Protein AF-A0A938MTE0-F1 (afdb_monomer_lite)

pLDDT: mean 79.02, std 24.58, range [22.45, 98.75]

Structure (mmCIF, N/CA/C/O backbone):
data_AF-A0A938MTE0-F1
#
_entry.id   AF-A0A938MTE0-F1
#
loop_
_atom_site.group_PDB
_atom_site.id
_atom_site.type_symbol
_atom_site.label_atom_id
_atom_site.label_alt_id
_atom_site.label_comp_id
_atom_site.label_asym_id
_atom_site.label_entity_id
_atom_site.label_seq_id
_atom_site.pdbx_PDB_ins_code
_atom_site.Cartn_x
_atom_site.Cartn_y
_atom_site.Cartn_z
_atom_site.occupancy
_atom_site.B_iso_or_equiv
_atom_site.auth_seq_id
_atom_site.auth_comp_id
_atom_site.auth_asym_id
_atom_site.auth_atom_id
_atom_site.pdbx_PDB_model_num
ATOM 1 N N . MET A 1 1 ? 10.260 -33.897 -45.454 1.00 34.47 1 MET A N 1
ATOM 2 C CA . MET A 1 1 ? 9.742 -35.273 -45.596 1.00 34.47 1 MET A CA 1
ATOM 3 C C . MET A 1 1 ? 8.744 -35.469 -44.464 1.00 34.47 1 MET A C 1
ATOM 5 O O . MET A 1 1 ? 9.152 -35.506 -43.313 1.00 34.47 1 MET A O 1
ATOM 9 N N . ASN A 1 2 ? 7.451 -35.380 -44.783 1.00 28.20 2 ASN A N 1
ATOM 10 C CA . ASN A 1 2 ? 6.345 -35.399 -43.821 1.00 28.20 2 ASN A CA 1
ATOM 11 C C . ASN A 1 2 ? 6.030 -36.839 -43.405 1.00 28.20 2 ASN A C 1
ATOM 13 O O . ASN A 1 2 ? 5.880 -37.691 -44.277 1.00 28.20 2 ASN A O 1
ATOM 17 N N . ALA A 1 3 ? 5.855 -37.080 -42.106 1.00 27.86 3 ALA A N 1
ATOM 18 C CA . ALA A 1 3 ? 5.195 -38.275 -41.594 1.00 27.86 3 ALA A CA 1
ATOM 19 C C . ALA A 1 3 ? 4.043 -37.837 -40.679 1.00 27.86 3 ALA A C 1
ATOM 21 O O . ALA A 1 3 ? 4.245 -37.365 -39.563 1.00 27.86 3 ALA A O 1
ATOM 22 N N . ASP A 1 4 ? 2.844 -37.938 -41.246 1.00 26.38 4 ASP A N 1
ATOM 23 C CA . ASP A 1 4 ? 1.527 -37.784 -40.633 1.00 26.38 4 ASP A CA 1
ATOM 24 C C . ASP A 1 4 ? 1.207 -39.092 -39.886 1.00 26.38 4 ASP A C 1
ATOM 26 O O . ASP A 1 4 ? 1.237 -40.163 -40.494 1.00 26.38 4 ASP A O 1
ATOM 30 N N . ILE A 1 5 ? 0.921 -39.036 -38.582 1.00 29.39 5 ILE A N 1
ATOM 31 C CA . ILE A 1 5 ? 0.338 -40.168 -37.848 1.00 29.39 5 ILE A CA 1
ATOM 32 C C . ILE A 1 5 ? -0.937 -39.674 -37.174 1.00 29.39 5 ILE A C 1
ATOM 34 O O . ILE A 1 5 ? -0.926 -39.049 -36.114 1.00 29.39 5 ILE A O 1
ATOM 38 N N . ARG A 1 6 ? -2.060 -39.978 -37.825 1.00 28.28 6 ARG A N 1
ATOM 39 C CA . ARG A 1 6 ? -3.410 -39.841 -37.283 1.00 28.28 6 ARG A CA 1
ATOM 40 C C . ARG A 1 6 ? -3.792 -41.129 -36.566 1.00 28.28 6 ARG A C 1
ATOM 42 O O . ARG A 1 6 ? -3.843 -42.178 -37.198 1.00 28.28 6 ARG A O 1
ATOM 49 N N . HIS A 1 7 ? -4.228 -41.022 -35.317 1.00 30.08 7 HIS A N 1
ATOM 50 C CA . HIS A 1 7 ? -5.149 -41.998 -34.738 1.00 30.08 7 HIS A CA 1
ATOM 51 C C . HIS A 1 7 ? -6.364 -41.279 -34.132 1.00 30.08 7 HIS A C 1
ATOM 53 O O . HIS A 1 7 ? -6.245 -40.481 -33.209 1.00 30.08 7 HIS A O 1
ATOM 59 N N . ARG A 1 8 ? -7.545 -41.559 -34.705 1.00 29.06 8 ARG A N 1
ATOM 60 C CA . ARG A 1 8 ? -8.879 -41.336 -34.113 1.00 29.06 8 ARG A CA 1
ATOM 61 C C . ARG A 1 8 ? -9.240 -42.594 -33.309 1.00 29.06 8 ARG A C 1
ATOM 63 O O . ARG A 1 8 ? -8.942 -43.686 -33.781 1.00 29.06 8 ARG A O 1
ATOM 70 N N . PHE A 1 9 ? -9.783 -42.496 -32.093 1.00 30.66 9 PHE A N 1
ATOM 71 C CA . PHE A 1 9 ? -11.213 -42.576 -31.699 1.00 30.66 9 PHE A CA 1
ATOM 72 C C . PHE A 1 9 ? -11.257 -42.895 -30.175 1.00 30.66 9 PHE A C 1
ATOM 74 O O . PHE A 1 9 ? -10.237 -43.353 -29.664 1.00 30.66 9 PHE A O 1
ATOM 81 N N . PRO A 1 10 ? -12.405 -42.876 -29.458 1.00 34.94 10 PRO A N 1
ATOM 82 C CA . PRO A 1 10 ? -13.601 -42.034 -29.527 1.00 34.94 10 PRO A CA 1
ATOM 83 C C . PRO A 1 10 ? -13.878 -41.290 -28.190 1.00 34.94 10 PRO A C 1
ATOM 85 O O . PRO A 1 10 ? -13.305 -41.579 -27.143 1.00 34.94 10 PRO A O 1
ATOM 88 N N . LEU A 1 11 ? -14.826 -40.350 -28.224 1.00 38.03 11 LEU A N 1
ATOM 89 C CA . LEU A 1 11 ? -15.363 -39.622 -27.067 1.00 38.03 11 LEU A CA 1
ATOM 90 C C . LEU A 1 11 ? -16.127 -40.545 -26.093 1.00 38.03 11 LEU A C 1
ATOM 92 O O . LEU A 1 11 ? -17.041 -41.258 -26.508 1.00 38.03 11 LEU A O 1
ATOM 96 N N . ARG A 1 12 ? -15.843 -40.441 -24.787 1.00 30.73 12 ARG A N 1
ATOM 97 C CA . ARG A 1 12 ? -16.788 -40.740 -23.692 1.00 30.73 12 ARG A CA 1
ATOM 98 C C . ARG A 1 12 ? -16.652 -39.684 -22.588 1.00 30.73 12 ARG A C 1
ATOM 100 O O . ARG A 1 12 ? -15.543 -39.297 -22.239 1.00 30.73 12 ARG A O 1
ATOM 107 N N . GLY A 1 13 ? -17.803 -39.205 -22.110 1.00 33.47 13 GLY A N 1
ATOM 108 C CA . GLY A 1 13 ? -17.976 -38.112 -21.146 1.00 33.47 13 GLY A CA 1
ATOM 109 C C . GLY A 1 13 ? -17.565 -38.423 -19.695 1.00 33.47 13 GLY A C 1
ATOM 110 O O . GLY A 1 13 ? -16.934 -39.445 -19.426 1.00 33.47 13 GLY A O 1
ATOM 111 N N . PRO A 1 14 ? -17.895 -37.517 -18.754 1.00 35.62 14 PRO A N 1
ATOM 112 C CA . PRO A 1 14 ? -17.034 -37.181 -17.629 1.00 35.62 14 PRO A CA 1
ATOM 113 C C . PRO A 1 14 ? -17.174 -38.164 -16.468 1.00 35.62 14 PRO A C 1
ATOM 115 O O . PRO A 1 14 ? -18.276 -38.555 -16.084 1.00 35.62 14 PRO A O 1
ATOM 118 N N . ARG A 1 15 ? -16.044 -38.507 -15.849 1.00 29.80 15 ARG A N 1
ATOM 119 C CA . ARG A 1 15 ? -16.009 -39.095 -14.511 1.00 29.80 15 ARG A CA 1
ATOM 120 C C . ARG A 1 15 ? -15.210 -38.176 -13.602 1.00 29.80 15 ARG A C 1
ATOM 122 O O . ARG A 1 15 ? -14.020 -37.967 -13.806 1.00 29.80 15 ARG A O 1
ATOM 129 N N . VAL A 1 16 ? -15.906 -37.631 -12.611 1.00 37.12 16 VAL A N 1
ATOM 130 C CA . VAL A 1 16 ? -15.329 -36.992 -11.429 1.00 37.12 16 VAL A CA 1
ATOM 131 C C . VAL A 1 16 ? -14.461 -38.038 -10.728 1.00 37.12 16 VAL A C 1
ATOM 133 O O . VAL A 1 16 ? -14.974 -39.077 -10.314 1.00 37.12 16 VAL A O 1
ATOM 136 N N . ALA A 1 17 ? -13.157 -37.791 -10.622 1.00 27.80 17 ALA A N 1
ATOM 137 C CA . ALA A 1 17 ? -12.249 -38.627 -9.849 1.00 27.80 17 ALA A CA 1
ATOM 138 C C . ALA A 1 17 ? -11.763 -37.832 -8.635 1.00 27.80 17 ALA A C 1
ATOM 140 O O . ALA A 1 17 ? -10.949 -36.919 -8.746 1.00 27.80 17 ALA A O 1
ATOM 141 N N . ALA A 1 18 ? -12.310 -38.187 -7.474 1.00 27.70 18 ALA A N 1
ATOM 142 C CA . ALA A 1 18 ? -11.764 -37.829 -6.179 1.00 27.70 18 ALA A CA 1
ATOM 143 C C . ALA A 1 18 ? -10.363 -38.443 -6.043 1.00 27.70 18 ALA A C 1
ATOM 145 O O . ALA A 1 18 ? -10.191 -39.652 -6.216 1.00 27.70 18 ALA A O 1
ATOM 146 N N . CYS A 1 19 ? -9.367 -37.618 -5.728 1.00 22.45 19 CYS A N 1
ATOM 147 C CA . CYS A 1 19 ? -8.012 -38.083 -5.471 1.00 22.45 19 CYS A CA 1
ATOM 148 C C . CYS A 1 19 ? -7.969 -38.713 -4.067 1.00 22.45 19 CYS A C 1
ATOM 150 O O . CYS A 1 19 ? -7.998 -38.011 -3.057 1.00 22.45 19 CYS A O 1
ATOM 152 N N . ARG A 1 20 ? -7.969 -40.050 -3.998 1.00 23.03 20 ARG A N 1
ATOM 153 C CA . ARG A 1 20 ? -7.645 -40.814 -2.786 1.00 23.03 20 ARG A CA 1
ATOM 154 C C . ARG A 1 20 ? -6.144 -41.089 -2.788 1.00 23.03 20 ARG A C 1
ATOM 156 O O . ARG A 1 20 ? -5.655 -41.810 -3.651 1.00 23.03 20 ARG A O 1
ATOM 163 N N . VAL A 1 21 ? -5.439 -40.547 -1.801 1.00 24.08 21 VAL A N 1
ATOM 164 C CA . VAL A 1 21 ? -4.063 -40.937 -1.476 1.00 24.08 21 VAL A CA 1
ATOM 165 C C . VAL A 1 21 ? -4.105 -42.361 -0.920 1.00 24.08 21 VAL A C 1
ATOM 167 O O . VAL A 1 21 ? -4.721 -42.602 0.116 1.00 24.08 21 VAL A O 1
ATOM 170 N N . VAL A 1 22 ? -3.495 -43.312 -1.627 1.00 22.95 22 VAL A N 1
ATOM 171 C CA . VAL A 1 22 ? -3.298 -44.685 -1.143 1.00 22.95 22 VAL A CA 1
ATOM 172 C C . VAL A 1 22 ? -1.816 -44.866 -0.844 1.00 22.95 22 VAL A C 1
ATOM 174 O O . VAL A 1 22 ? -0.987 -44.919 -1.749 1.00 22.95 22 VAL A O 1
ATOM 177 N N . THR A 1 23 ? -1.496 -44.951 0.444 1.00 25.59 23 THR A N 1
ATOM 178 C CA . THR A 1 23 ? -0.176 -45.320 0.957 1.00 25.59 23 THR A CA 1
ATOM 179 C C . THR A 1 23 ? -0.006 -46.834 0.827 1.00 25.59 23 THR A C 1
ATOM 181 O O . THR A 1 23 ? -0.811 -47.589 1.368 1.00 25.59 23 THR A O 1
ATOM 184 N N . TRP A 1 24 ? 1.025 -47.292 0.115 1.00 24.17 24 TRP A N 1
ATOM 185 C CA . TRP A 1 24 ? 1.359 -48.716 0.019 1.00 24.17 24 TRP A CA 1
ATOM 186 C C . TRP A 1 24 ? 2.279 -49.147 1.167 1.00 24.17 24 TRP A C 1
ATOM 188 O O . TRP A 1 24 ? 3.303 -48.514 1.418 1.00 24.17 24 TRP A O 1
ATOM 198 N N . LEU A 1 25 ? 1.909 -50.249 1.831 1.00 25.75 25 LEU A N 1
ATOM 199 C CA . LEU A 1 25 ? 2.678 -50.938 2.867 1.00 25.75 25 LEU A CA 1
ATOM 200 C C . LEU A 1 25 ? 3.030 -52.361 2.378 1.00 25.75 25 LEU A C 1
ATOM 202 O O . LEU A 1 25 ? 2.144 -53.132 2.029 1.00 25.75 25 LEU A O 1
ATOM 206 N N . THR A 1 26 ? 4.338 -52.626 2.335 1.00 32.09 26 THR A N 1
ATOM 207 C CA . THR A 1 26 ? 5.131 -53.875 2.445 1.00 32.09 26 THR A CA 1
ATOM 208 C C . THR A 1 26 ? 4.627 -55.235 1.922 1.00 32.09 26 THR A C 1
ATOM 210 O O . THR A 1 26 ? 3.572 -55.722 2.314 1.00 32.09 26 THR A O 1
ATOM 213 N N . LEU A 1 27 ? 5.527 -55.975 1.246 1.00 27.14 27 LEU A N 1
ATOM 214 C CA . LEU A 1 27 ? 5.608 -57.442 1.351 1.00 27.14 27 LEU A CA 1
ATOM 215 C C . LEU A 1 27 ? 7.057 -57.965 1.240 1.00 27.14 27 LEU A C 1
ATOM 217 O O . LEU A 1 27 ? 7.871 -57.450 0.479 1.00 27.14 27 LEU A O 1
ATOM 221 N N . LEU A 1 28 ? 7.333 -58.963 2.084 1.00 32.53 28 LEU A N 1
ATOM 222 C CA . LEU A 1 28 ? 8.598 -59.631 2.408 1.00 32.53 28 LEU A CA 1
ATOM 223 C C . LEU A 1 28 ? 9.222 -60.463 1.273 1.00 32.53 28 LEU A C 1
ATOM 225 O O . LEU A 1 28 ? 8.515 -61.080 0.481 1.00 32.53 28 LEU A O 1
ATOM 229 N N . GLY A 1 29 ? 10.546 -60.637 1.353 1.00 26.70 29 GLY A N 1
ATOM 230 C CA . GLY A 1 29 ? 11.283 -61.752 0.751 1.00 26.70 29 GLY A CA 1
ATOM 231 C C . GLY A 1 29 ? 12.602 -62.016 1.489 1.00 26.70 29 GLY A C 1
ATOM 232 O O . GLY A 1 29 ? 13.528 -61.217 1.396 1.00 26.70 29 GLY A O 1
ATOM 233 N N . LEU A 1 30 ? 12.664 -63.119 2.247 1.00 31.58 30 LEU A N 1
ATOM 234 C CA . LEU A 1 30 ? 13.864 -63.659 2.901 1.00 31.58 30 LEU A CA 1
ATOM 235 C C . LEU A 1 30 ? 14.892 -64.154 1.867 1.00 31.58 30 LEU A C 1
ATOM 237 O O . LEU A 1 30 ? 14.514 -64.886 0.960 1.00 31.58 30 LEU A O 1
ATOM 241 N N . CYS A 1 31 ? 16.183 -63.902 2.113 1.00 27.58 31 CYS A N 1
ATOM 242 C CA . CYS A 1 31 ? 17.271 -64.854 1.857 1.00 27.58 31 CYS A CA 1
ATOM 243 C C . CYS A 1 31 ? 18.475 -64.550 2.769 1.00 27.58 31 CYS A C 1
ATOM 245 O O . CYS A 1 31 ? 18.797 -63.400 3.056 1.00 27.58 31 CYS A O 1
ATOM 247 N N . VAL A 1 32 ? 19.079 -65.625 3.266 1.00 34.50 32 VAL A N 1
ATOM 248 C CA . VAL A 1 32 ? 20.079 -65.728 4.339 1.00 34.50 32 VAL A CA 1
ATOM 249 C C . VAL A 1 32 ? 21.494 -65.424 3.826 1.00 34.50 32 VAL A C 1
ATOM 251 O O . VAL A 1 32 ? 21.847 -65.891 2.747 1.00 34.50 32 VAL A O 1
ATOM 254 N N . GLY A 1 33 ? 22.339 -64.745 4.620 1.00 29.11 33 GLY A N 1
ATOM 255 C CA . GLY A 1 33 ? 23.790 -64.732 4.374 1.00 29.11 33 GLY A CA 1
ATOM 256 C C . GLY A 1 33 ? 24.624 -63.672 5.112 1.00 29.11 33 GLY A C 1
ATOM 257 O O . GLY A 1 33 ? 24.874 -62.610 4.569 1.00 29.11 33 GLY A O 1
ATOM 258 N N . VAL A 1 34 ? 25.092 -64.017 6.318 1.00 33.06 34 VAL A N 1
ATOM 259 C CA . VAL A 1 34 ? 26.393 -63.659 6.941 1.00 33.06 34 VAL A CA 1
ATOM 260 C C . VAL A 1 34 ? 26.848 -62.177 6.972 1.00 33.06 34 VAL A C 1
ATOM 262 O O . VAL A 1 34 ? 27.487 -61.677 6.059 1.00 33.06 34 VAL A O 1
ATOM 265 N N . GLY A 1 35 ? 26.647 -61.549 8.139 1.00 33.09 35 GLY A N 1
ATOM 266 C CA . GLY A 1 35 ? 27.676 -60.834 8.916 1.00 33.09 35 GLY A CA 1
ATOM 267 C C . GLY A 1 35 ? 28.371 -59.590 8.341 1.00 33.09 35 GLY A C 1
ATOM 268 O O . GLY A 1 35 ? 29.421 -59.714 7.728 1.00 33.09 35 GLY A O 1
ATOM 269 N N . LEU A 1 36 ? 27.903 -58.397 8.730 1.00 32.78 36 LEU A N 1
ATOM 270 C CA . LEU A 1 36 ? 28.722 -57.333 9.344 1.00 32.78 36 LEU A CA 1
ATOM 271 C C . LEU A 1 36 ? 27.791 -56.243 9.917 1.00 32.78 36 LEU A C 1
ATOM 273 O O . LEU A 1 36 ? 26.803 -55.864 9.295 1.00 32.78 36 LEU A O 1
ATOM 277 N N . LEU A 1 37 ? 28.094 -55.768 11.126 1.00 37.72 37 LEU A N 1
ATOM 278 C CA . LEU A 1 37 ? 27.335 -54.762 11.875 1.00 37.72 37 LEU A CA 1
ATOM 279 C C . LEU A 1 37 ? 27.282 -53.412 11.138 1.00 37.72 37 LEU A C 1
ATOM 281 O O . LEU A 1 37 ? 28.295 -52.727 11.029 1.00 37.72 37 LEU A O 1
ATOM 285 N N . ALA A 1 38 ? 26.087 -52.987 10.730 1.00 35.00 38 ALA A N 1
ATOM 286 C CA . ALA A 1 38 ? 25.784 -51.595 10.413 1.00 35.00 38 ALA A CA 1
ATOM 287 C C . ALA A 1 38 ? 24.453 -51.228 11.081 1.00 35.00 38 ALA A C 1
ATOM 289 O O . ALA A 1 38 ? 23.434 -51.886 10.870 1.00 35.00 38 ALA A O 1
ATOM 290 N N . ALA A 1 39 ? 24.480 -50.213 11.945 1.00 36.06 39 ALA A N 1
ATOM 291 C CA . ALA A 1 39 ? 23.293 -49.710 12.624 1.00 36.06 39 ALA A CA 1
ATOM 292 C C . ALA A 1 39 ? 22.244 -49.227 11.599 1.00 36.06 39 ALA A C 1
ATOM 294 O O . ALA A 1 39 ? 22.623 -48.630 10.587 1.00 36.06 39 ALA A O 1
ATOM 295 N N . PRO A 1 40 ? 20.938 -49.445 11.837 1.00 32.16 40 PRO A N 1
ATOM 296 C CA . PRO A 1 40 ? 19.906 -48.955 10.936 1.00 32.16 40 PRO A CA 1
ATOM 297 C C . PRO A 1 40 ? 19.882 -47.416 10.932 1.00 32.16 40 PRO A C 1
ATOM 299 O O . PRO A 1 40 ? 20.121 -46.794 11.974 1.00 32.16 40 PRO A O 1
ATOM 302 N N . PRO A 1 41 ? 19.563 -46.775 9.793 1.00 31.92 41 PRO A N 1
ATOM 303 C CA . PRO A 1 41 ? 19.329 -45.342 9.767 1.00 31.92 41 PRO A CA 1
ATOM 304 C C . PRO A 1 41 ? 18.143 -45.019 10.680 1.00 31.92 41 PRO A C 1
ATOM 306 O O . PRO A 1 41 ? 17.052 -45.574 10.535 1.00 31.92 41 PRO A O 1
ATOM 309 N N . ARG A 1 42 ? 18.364 -44.118 11.642 1.00 27.69 42 ARG A N 1
ATOM 310 C CA . ARG A 1 42 ? 17.293 -43.513 12.435 1.00 27.69 42 ARG A CA 1
ATOM 311 C C . ARG A 1 42 ? 16.332 -42.815 11.477 1.00 27.69 42 ARG A C 1
ATOM 313 O O . ARG A 1 42 ? 16.654 -41.766 10.924 1.00 27.69 42 ARG A O 1
ATOM 320 N N . VAL A 1 43 ? 15.155 -43.398 11.292 1.00 28.80 43 VAL A N 1
ATOM 321 C CA . VAL A 1 43 ? 14.015 -42.707 10.698 1.00 28.80 43 VAL A CA 1
ATOM 322 C C . VAL A 1 43 ? 13.603 -41.634 11.701 1.00 28.80 43 VAL A C 1
ATOM 324 O O . VAL A 1 43 ? 13.048 -41.940 12.753 1.00 28.80 43 VAL A O 1
ATOM 327 N N . PHE A 1 44 ? 13.920 -40.375 11.402 1.00 28.16 44 PHE A N 1
ATOM 328 C CA . PHE A 1 44 ? 13.295 -39.239 12.068 1.00 28.16 44 PHE A CA 1
ATOM 329 C C . PHE A 1 44 ? 11.827 -39.200 11.633 1.00 28.16 44 PHE A C 1
ATOM 331 O O . PHE A 1 44 ? 11.469 -38.579 10.635 1.00 28.16 44 PHE A O 1
ATOM 338 N N . ALA A 1 45 ? 10.973 -39.903 12.373 1.00 29.42 45 ALA A N 1
ATOM 339 C CA . ALA A 1 45 ? 9.553 -39.609 12.391 1.00 29.42 45 ALA A CA 1
ATOM 340 C C . ALA A 1 45 ? 9.391 -38.276 13.132 1.00 29.42 45 ALA A C 1
ATOM 342 O O . ALA A 1 45 ? 9.494 -38.214 14.354 1.00 29.42 45 ALA A O 1
ATOM 343 N N . ALA A 1 46 ? 9.218 -37.187 12.384 1.00 33.03 46 ALA A N 1
ATOM 344 C CA . ALA A 1 46 ? 8.771 -35.929 12.958 1.00 33.03 46 ALA A CA 1
ATOM 345 C C . ALA A 1 46 ? 7.289 -36.082 13.321 1.00 33.03 46 ALA A C 1
ATOM 347 O O . ALA A 1 46 ? 6.405 -35.825 12.503 1.00 33.03 46 ALA A O 1
ATOM 348 N N . GLU A 1 47 ? 7.023 -36.539 14.542 1.00 32.81 47 GLU A N 1
ATOM 349 C CA . GLU A 1 47 ? 5.730 -36.353 15.189 1.00 32.81 47 GLU A CA 1
ATOM 350 C C . GLU A 1 47 ? 5.494 -34.844 15.330 1.00 32.81 47 GLU A C 1
ATOM 352 O O . GLU A 1 47 ? 6.085 -34.179 16.180 1.00 32.81 47 GLU A O 1
ATOM 357 N N . ARG A 1 48 ? 4.664 -34.263 14.456 1.00 36.72 48 ARG A N 1
ATOM 358 C CA . ARG A 1 48 ? 4.127 -32.921 14.695 1.00 36.72 48 ARG A CA 1
ATOM 359 C C . ARG A 1 48 ? 2.936 -33.065 15.626 1.00 36.72 48 ARG A C 1
ATOM 361 O O . ARG A 1 48 ? 1.876 -33.535 15.219 1.00 36.72 48 ARG A O 1
ATOM 368 N N . GLY A 1 49 ? 3.151 -32.673 16.877 1.00 30.17 49 GLY A N 1
ATOM 369 C CA . GLY A 1 49 ? 2.085 -32.456 17.839 1.00 30.17 49 GLY A CA 1
ATOM 370 C C . GLY A 1 49 ? 1.069 -31.444 17.311 1.00 30.17 49 GLY A C 1
ATOM 371 O O . GLY A 1 49 ? 1.402 -30.509 16.583 1.00 30.17 49 GLY A O 1
ATOM 372 N N . ALA A 1 50 ? -0.189 -31.653 17.680 1.00 39.06 50 ALA A N 1
ATOM 373 C CA . ALA A 1 50 ? -1.251 -30.681 17.508 1.00 39.06 50 ALA A CA 1
ATOM 374 C C . ALA A 1 50 ? -0.972 -29.471 18.419 1.00 39.06 50 ALA A C 1
ATOM 376 O O . ALA A 1 50 ? -1.288 -29.489 19.604 1.00 39.06 50 ALA A O 1
ATOM 377 N N . GLY A 1 51 ? -0.334 -28.441 17.869 1.00 40.28 51 GLY A N 1
ATOM 378 C CA . GLY A 1 51 ? -0.026 -27.188 18.552 1.00 40.28 51 GLY A CA 1
ATOM 379 C C . GLY A 1 51 ? 0.702 -26.255 17.591 1.00 40.28 51 GLY A C 1
ATOM 380 O O . GLY A 1 51 ? 1.724 -26.641 17.042 1.00 40.28 51 GLY A O 1
ATOM 381 N N . GLU A 1 52 ? 0.135 -25.065 17.380 1.00 40.19 52 GLU A N 1
ATOM 382 C CA . GLU A 1 52 ? 0.576 -23.999 16.462 1.00 40.19 52 GLU A CA 1
ATOM 383 C C . GLU A 1 52 ? 0.430 -24.303 14.960 1.00 40.19 52 GLU A C 1
ATOM 385 O O . GLU A 1 52 ? 1.187 -25.055 14.347 1.00 40.19 52 GLU A O 1
ATOM 390 N N . ARG A 1 53 ? -0.549 -23.638 14.327 1.00 39.34 53 ARG A N 1
ATOM 391 C CA . ARG A 1 53 ? -0.548 -23.446 12.872 1.00 39.34 53 ARG A CA 1
ATOM 392 C C . ARG A 1 53 ? 0.736 -22.699 12.530 1.00 39.34 53 ARG A C 1
ATOM 394 O O . ARG A 1 53 ? 0.858 -21.512 12.815 1.00 39.34 53 ARG A O 1
ATOM 401 N N . SER A 1 54 ? 1.715 -23.418 11.992 1.00 42.81 54 SER A N 1
ATOM 402 C CA . SER A 1 54 ? 2.959 -22.830 11.516 1.00 42.81 54 SER A CA 1
ATOM 403 C C . SER A 1 54 ? 2.627 -21.723 10.514 1.00 42.81 54 SER A C 1
ATOM 405 O O . SER A 1 54 ? 1.735 -21.891 9.684 1.00 42.81 54 SER A O 1
ATOM 407 N N . ALA A 1 55 ? 3.395 -20.633 10.522 1.00 46.47 55 ALA A N 1
ATOM 408 C CA . ALA A 1 55 ? 3.405 -19.627 9.457 1.00 46.47 55 ALA A CA 1
ATOM 409 C C . ALA A 1 55 ? 3.584 -20.236 8.040 1.00 46.47 55 ALA A C 1
ATOM 411 O O . ALA A 1 55 ? 3.424 -19.559 7.037 1.00 46.47 55 ALA A O 1
ATOM 412 N N . LEU A 1 56 ? 3.863 -21.536 7.918 1.00 42.25 56 LEU A N 1
ATOM 413 C CA . LEU A 1 56 ? 3.835 -22.289 6.665 1.00 42.25 56 LEU A CA 1
ATOM 414 C C . LEU A 1 56 ? 2.425 -22.620 6.126 1.00 42.25 56 LEU A C 1
ATOM 416 O O . LEU A 1 56 ? 2.330 -23.069 4.987 1.00 42.25 56 LEU A O 1
ATOM 420 N N . ASP A 1 57 ? 1.342 -22.332 6.859 1.00 51.09 57 ASP A N 1
ATOM 421 C CA . ASP A 1 57 ? -0.034 -22.319 6.322 1.00 51.09 57 ASP A CA 1
ATOM 422 C C . ASP A 1 57 ? -0.346 -21.029 5.525 1.00 51.09 57 ASP A C 1
ATOM 424 O O . ASP A 1 57 ? -1.491 -20.794 5.130 1.00 51.09 57 ASP A O 1
ATOM 428 N N . LEU A 1 58 ? 0.665 -20.187 5.248 1.00 53.56 58 LEU A N 1
ATOM 429 C CA . LEU A 1 58 ? 0.591 -19.015 4.365 1.00 53.56 58 LEU A CA 1
ATOM 430 C C . LEU A 1 58 ? 0.392 -19.424 2.892 1.00 53.56 58 LEU A C 1
ATOM 432 O O . LEU A 1 58 ? 1.193 -19.115 2.010 1.00 53.56 58 LEU A O 1
ATOM 436 N N . PHE A 1 59 ? -0.707 -20.106 2.587 1.00 65.44 59 PHE A N 1
ATOM 437 C CA . PHE A 1 59 ? -1.195 -20.211 1.221 1.00 65.44 59 PHE A CA 1
ATOM 438 C C . PHE A 1 59 ? -1.790 -18.852 0.805 1.00 65.44 59 PHE A C 1
ATOM 440 O O . PHE A 1 59 ? -2.548 -18.268 1.583 1.00 65.44 59 PHE A O 1
ATOM 447 N N . PRO A 1 60 ? -1.494 -18.321 -0.399 1.00 74.25 60 PRO A N 1
ATOM 448 C CA . PRO A 1 60 ? -0.659 -18.880 -1.468 1.00 74.25 60 PRO A CA 1
ATOM 449 C C . PRO A 1 60 ? 0.743 -18.238 -1.599 1.00 74.25 60 PRO A C 1
ATOM 451 O O . PRO A 1 60 ? 1.330 -18.325 -2.674 1.00 74.25 60 PRO A O 1
ATOM 454 N N . ILE A 1 61 ? 1.308 -17.583 -0.576 1.00 81.44 61 ILE A N 1
ATOM 455 C CA . ILE A 1 61 ? 2.522 -16.745 -0.730 1.00 81.44 61 ILE A CA 1
ATOM 456 C C . ILE A 1 61 ? 3.706 -17.482 -1.392 1.00 81.44 61 ILE A C 1
ATOM 458 O O . ILE A 1 61 ? 4.261 -16.934 -2.349 1.00 81.44 61 ILE A O 1
ATOM 462 N N . PRO A 1 62 ? 4.074 -18.723 -1.003 1.00 83.62 62 PRO A N 1
ATOM 463 C CA . PRO A 1 62 ? 5.159 -19.451 -1.662 1.00 83.62 62 PRO A CA 1
ATOM 464 C C . PRO A 1 62 ? 4.954 -19.657 -3.170 1.00 83.62 62 PRO A C 1
ATOM 466 O O . PRO A 1 62 ? 5.929 -19.700 -3.919 1.00 83.62 62 PRO A O 1
ATOM 469 N N . LEU A 1 63 ? 3.703 -19.724 -3.644 1.00 85.12 63 LEU A N 1
ATOM 470 C CA . LEU A 1 63 ? 3.385 -19.850 -5.073 1.00 85.12 63 LEU A CA 1
ATOM 471 C C . LEU A 1 63 ? 3.701 -18.573 -5.867 1.00 85.12 63 LEU A C 1
ATOM 473 O O . LEU A 1 63 ? 3.871 -18.626 -7.083 1.00 85.12 63 LEU A O 1
ATOM 477 N N . PHE A 1 64 ? 3.815 -17.437 -5.180 1.00 88.12 64 PHE A N 1
ATOM 478 C CA . PHE A 1 64 ? 4.176 -16.136 -5.742 1.00 88.12 64 PHE A CA 1
ATOM 479 C C . PHE A 1 64 ? 5.603 -15.712 -5.359 1.00 88.12 64 PHE A C 1
ATOM 481 O O . PHE A 1 64 ? 5.961 -14.541 -5.481 1.00 88.12 64 PHE A O 1
ATOM 488 N N . SER A 1 65 ? 6.450 -16.649 -4.921 1.00 90.69 65 SER A N 1
ATOM 489 C CA . SER A 1 65 ? 7.839 -16.350 -4.572 1.00 90.69 65 SER A CA 1
ATOM 490 C C . SER A 1 65 ? 8.599 -15.733 -5.751 1.00 90.69 65 SER A C 1
ATOM 492 O O . SER A 1 65 ? 8.603 -16.274 -6.858 1.00 90.69 65 SER A O 1
ATOM 494 N N . GLY A 1 66 ? 9.250 -14.592 -5.517 1.00 91.56 66 GLY A N 1
ATOM 495 C CA . GLY A 1 66 ? 9.957 -13.831 -6.551 1.00 91.56 66 GLY A CA 1
ATOM 496 C C . GLY A 1 66 ? 9.029 -13.060 -7.499 1.00 91.56 66 GLY A C 1
ATOM 497 O O . GLY A 1 66 ? 9.473 -12.585 -8.544 1.00 91.56 66 GLY A O 1
ATOM 498 N N . ARG A 1 67 ? 7.735 -12.961 -7.166 1.00 93.75 67 ARG A N 1
ATOM 499 C CA . ARG A 1 67 ? 6.683 -12.316 -7.974 1.00 93.75 67 ARG A CA 1
ATOM 500 C C . ARG A 1 67 ? 5.966 -11.193 -7.227 1.00 93.75 67 ARG A C 1
ATOM 502 O O . ARG A 1 67 ? 5.006 -10.633 -7.743 1.00 93.75 67 ARG A O 1
ATOM 509 N N . ILE A 1 68 ? 6.439 -10.836 -6.040 1.00 96.56 68 ILE A N 1
ATOM 510 C CA . ILE A 1 68 ? 5.960 -9.678 -5.289 1.00 96.56 68 ILE A CA 1
ATOM 511 C C . ILE A 1 68 ? 7.068 -8.628 -5.340 1.00 96.56 68 ILE A C 1
ATOM 513 O O . ILE A 1 68 ? 8.167 -8.878 -4.853 1.00 96.56 68 ILE A O 1
ATOM 517 N N . ALA A 1 69 ? 6.816 -7.482 -5.964 1.00 98.31 69 ALA A N 1
ATOM 518 C CA . ALA A 1 69 ? 7.792 -6.397 -6.023 1.00 98.31 69 ALA A CA 1
ATOM 519 C C . ALA A 1 69 ? 7.746 -5.552 -4.743 1.00 98.31 69 ALA A C 1
ATOM 521 O O . ALA A 1 69 ? 6.667 -5.283 -4.227 1.00 98.31 69 ALA A O 1
ATOM 522 N N . VAL A 1 70 ? 8.892 -5.077 -4.265 1.00 98.19 70 VAL A N 1
ATOM 523 C CA . VAL A 1 70 ? 8.990 -3.981 -3.291 1.00 98.19 70 VAL A CA 1
ATOM 524 C C . VAL A 1 70 ? 9.554 -2.774 -4.026 1.00 98.19 70 VAL A C 1
ATOM 526 O O . VAL A 1 70 ? 10.620 -2.867 -4.640 1.00 98.19 70 VAL A O 1
ATOM 529 N N . LEU A 1 71 ? 8.818 -1.663 -4.002 1.00 98.31 71 LEU A N 1
ATOM 530 C CA . LEU A 1 71 ? 9.220 -0.430 -4.673 1.00 98.31 71 LEU A CA 1
ATOM 531 C C . LEU A 1 71 ? 10.435 0.202 -3.967 1.00 98.31 71 LEU A C 1
ATOM 533 O O . LEU A 1 71 ? 10.521 0.106 -2.741 1.00 98.31 71 LEU A O 1
ATOM 537 N N . PRO A 1 72 ? 11.352 0.857 -4.704 1.00 97.44 72 PRO A N 1
ATOM 538 C CA . PRO A 1 72 ? 12.497 1.540 -4.110 1.00 97.44 72 PRO A CA 1
ATOM 539 C C . PRO A 1 72 ? 12.059 2.755 -3.282 1.00 97.44 72 PRO A C 1
ATOM 541 O O . PRO A 1 72 ? 11.141 3.479 -3.669 1.00 97.44 72 PRO A O 1
ATOM 544 N N . ASP A 1 73 ? 12.776 3.015 -2.189 1.00 96.00 73 ASP A N 1
ATOM 545 C CA . ASP A 1 73 ? 12.540 4.138 -1.279 1.00 96.00 73 ASP A CA 1
ATOM 546 C C . ASP A 1 73 ? 13.706 5.136 -1.364 1.00 96.00 73 ASP A C 1
ATOM 548 O O . ASP A 1 73 ? 14.839 4.771 -1.041 1.00 96.00 73 ASP A O 1
ATOM 552 N N . PRO A 1 74 ? 13.482 6.393 -1.788 1.00 95.56 74 PRO A N 1
ATOM 553 C CA . PRO A 1 74 ? 14.535 7.407 -1.801 1.00 95.56 74 PRO A CA 1
ATOM 554 C C . PRO A 1 74 ? 15.129 7.707 -0.417 1.00 95.56 74 PRO A C 1
ATOM 556 O O . PRO A 1 74 ? 16.277 8.137 -0.332 1.00 95.56 74 PRO A O 1
ATOM 559 N N . ALA A 1 75 ? 14.367 7.498 0.662 1.00 93.00 75 ALA A N 1
ATOM 560 C CA . ALA A 1 75 ? 14.813 7.773 2.026 1.00 93.00 75 ALA A CA 1
ATOM 561 C C . ALA A 1 75 ? 15.671 6.639 2.617 1.00 93.00 75 ALA A C 1
ATOM 563 O O . ALA A 1 75 ? 16.382 6.854 3.599 1.00 93.00 75 ALA A O 1
ATOM 564 N N . HIS A 1 76 ? 15.634 5.442 2.020 1.00 91.19 76 HIS A N 1
ATOM 565 C CA . HIS A 1 76 ? 16.335 4.259 2.513 1.00 91.19 76 HIS A CA 1
ATOM 566 C C . HIS A 1 76 ? 17.055 3.527 1.381 1.00 91.19 76 HIS A C 1
ATOM 568 O O . HIS A 1 76 ? 16.452 2.810 0.586 1.00 91.19 76 HIS A O 1
ATOM 574 N N . THR A 1 77 ? 18.384 3.622 1.368 1.00 85.56 77 THR A N 1
ATOM 575 C CA . THR A 1 77 ? 19.227 2.898 0.402 1.00 85.56 77 THR A CA 1
ATOM 576 C C . THR A 1 77 ? 19.202 1.380 0.599 1.00 85.56 77 THR A C 1
ATOM 578 O O . THR A 1 77 ? 19.403 0.641 -0.361 1.00 85.56 77 THR A O 1
ATOM 581 N N . ASP A 1 78 ? 18.927 0.908 1.821 1.00 90.19 78 ASP A N 1
ATOM 582 C CA . ASP A 1 78 ? 18.753 -0.509 2.149 1.00 90.19 78 ASP A CA 1
ATOM 583 C C . ASP A 1 78 ? 17.399 -0.747 2.836 1.00 90.19 78 ASP A C 1
ATOM 585 O O . ASP A 1 78 ? 17.279 -0.799 4.064 1.00 90.19 78 ASP A O 1
ATOM 589 N N . LEU A 1 79 ? 16.358 -0.909 2.017 1.00 90.19 79 LEU A N 1
ATOM 590 C CA . LEU A 1 79 ? 15.002 -1.214 2.476 1.00 90.19 79 LEU A CA 1
ATOM 591 C C . LEU A 1 79 ? 14.912 -2.506 3.298 1.00 90.19 79 LEU A C 1
ATOM 593 O O . LEU A 1 79 ? 13.993 -2.627 4.106 1.00 90.19 79 LEU A O 1
ATOM 597 N N . LYS A 1 80 ? 15.846 -3.456 3.152 1.00 91.00 80 LYS A N 1
ATOM 598 C CA . LYS A 1 80 ? 15.844 -4.690 3.956 1.00 91.00 80 LYS A CA 1
ATOM 599 C C . LYS A 1 80 ? 16.126 -4.407 5.425 1.00 91.00 80 LYS A C 1
ATOM 601 O O . LYS A 1 80 ? 15.591 -5.082 6.296 1.00 91.00 80 LYS A O 1
ATOM 606 N N . ARG A 1 81 ? 16.940 -3.384 5.698 1.00 89.94 81 ARG A N 1
ATOM 607 C CA . ARG A 1 81 ? 17.262 -2.933 7.059 1.00 89.94 81 ARG A CA 1
ATOM 608 C C . ARG A 1 81 ? 16.225 -1.991 7.648 1.00 89.94 81 ARG A C 1
ATOM 610 O O . ARG A 1 81 ? 16.257 -1.772 8.858 1.00 89.94 81 ARG A O 1
ATOM 617 N N . SER A 1 82 ? 15.325 -1.444 6.828 1.00 89.88 82 SER A N 1
ATOM 618 C CA . SER A 1 82 ? 14.188 -0.672 7.329 1.00 89.88 82 SER A CA 1
ATOM 619 C C . SER A 1 82 ? 13.334 -1.535 8.259 1.00 89.88 82 SER A C 1
ATOM 621 O O . SER A 1 82 ? 13.344 -2.765 8.172 1.00 89.88 82 SER A O 1
ATOM 623 N N . ARG A 1 83 ? 12.535 -0.893 9.112 1.00 87.62 83 ARG A N 1
ATOM 624 C CA . ARG A 1 83 ? 11.583 -1.601 9.967 1.00 87.62 83 ARG A CA 1
ATOM 625 C C . ARG A 1 83 ? 10.698 -2.559 9.166 1.00 87.62 83 ARG A C 1
ATOM 627 O O . ARG A 1 83 ? 10.521 -3.702 9.567 1.00 87.62 83 ARG A O 1
ATOM 634 N N . MET A 1 84 ? 10.189 -2.117 8.016 1.00 89.81 84 MET A N 1
ATOM 635 C CA . MET A 1 84 ? 9.315 -2.956 7.201 1.00 89.81 84 MET A CA 1
ATOM 636 C C . MET A 1 84 ? 10.051 -4.115 6.531 1.00 89.81 84 MET A C 1
ATOM 638 O O . MET A 1 84 ? 9.491 -5.203 6.408 1.00 89.81 84 MET A O 1
ATOM 642 N N . GLY A 1 85 ? 11.322 -3.922 6.170 1.00 91.12 85 GLY A N 1
ATOM 643 C CA . GLY A 1 85 ? 12.199 -5.013 5.749 1.00 91.12 85 GLY A CA 1
ATOM 644 C C . GLY A 1 85 ? 12.396 -6.057 6.850 1.00 91.12 85 GLY A C 1
ATOM 645 O O . GLY A 1 85 ? 12.258 -7.250 6.589 1.00 91.12 85 GLY A O 1
ATOM 646 N N . GLN A 1 86 ? 12.607 -5.618 8.093 1.00 90.69 86 GLN A N 1
ATOM 647 C CA . GLN A 1 86 ? 12.719 -6.508 9.254 1.00 90.69 86 GLN A CA 1
ATOM 648 C C . GLN A 1 86 ? 11.403 -7.242 9.548 1.00 90.69 86 GLN A C 1
ATOM 650 O O . GLN A 1 86 ? 11.431 -8.432 9.846 1.00 90.69 86 GLN A O 1
ATOM 655 N N . THR A 1 87 ? 10.243 -6.591 9.404 1.00 89.94 87 THR A N 1
ATOM 656 C CA . THR A 1 87 ? 8.934 -7.262 9.522 1.00 89.94 87 THR A CA 1
ATOM 657 C C . THR A 1 87 ? 8.755 -8.327 8.439 1.00 89.94 87 THR A C 1
ATOM 659 O O . THR A 1 87 ? 8.339 -9.443 8.743 1.00 89.94 87 THR A O 1
ATOM 662 N N . LEU A 1 88 ? 9.111 -8.030 7.182 1.00 92.19 88 LEU A N 1
ATOM 663 C CA . LEU A 1 88 ? 9.095 -9.027 6.105 1.00 92.19 88 LEU A CA 1
ATOM 664 C C . LEU A 1 88 ? 10.020 -10.208 6.417 1.00 92.19 88 LEU A C 1
ATOM 666 O O . LEU A 1 88 ? 9.658 -11.351 6.150 1.00 92.19 88 LEU A O 1
ATOM 670 N N . GLN A 1 89 ? 11.193 -9.951 6.991 1.00 91.81 89 GLN A N 1
ATOM 671 C CA . GLN A 1 89 ? 12.121 -10.997 7.410 1.00 91.81 89 GLN A CA 1
ATOM 672 C C . GLN A 1 89 ? 11.552 -11.845 8.556 1.00 91.81 89 GLN A C 1
ATOM 674 O O . GLN A 1 89 ? 11.585 -13.071 8.476 1.00 91.81 89 GLN A O 1
ATOM 679 N N . ALA A 1 90 ? 10.987 -11.216 9.589 1.00 88.75 90 ALA A N 1
ATOM 680 C CA . ALA A 1 90 ? 10.399 -11.894 10.746 1.00 88.75 90 ALA A CA 1
ATOM 681 C C . ALA A 1 90 ? 9.209 -12.793 10.371 1.00 88.75 90 ALA A C 1
ATOM 683 O O . ALA A 1 90 ? 8.972 -13.810 11.018 1.00 88.75 90 ALA A O 1
ATOM 684 N N . LEU A 1 91 ? 8.490 -12.441 9.302 1.00 87.25 91 LEU A N 1
ATOM 685 C CA . LEU A 1 91 ? 7.394 -13.233 8.737 1.00 87.25 91 LEU A CA 1
ATOM 686 C C . LEU A 1 91 ? 7.844 -14.226 7.662 1.00 87.25 91 LEU A C 1
ATOM 688 O O . LEU A 1 91 ? 6.998 -14.849 7.023 1.00 87.25 91 LEU A O 1
ATOM 692 N N . ASP A 1 92 ? 9.153 -14.357 7.429 1.00 89.56 92 ASP A N 1
ATOM 693 C CA . ASP A 1 92 ? 9.721 -15.247 6.413 1.00 89.56 92 ASP A CA 1
ATOM 694 C C . ASP A 1 92 ? 9.233 -14.918 4.978 1.00 89.56 92 ASP A C 1
ATOM 696 O O . ASP A 1 92 ? 9.190 -15.762 4.079 1.00 89.56 92 ASP A O 1
ATOM 700 N N . LEU A 1 93 ? 8.860 -13.650 4.757 1.00 90.19 93 LEU A N 1
ATOM 701 C CA . LEU A 1 93 ? 8.376 -13.090 3.492 1.00 90.19 93 LEU A CA 1
ATOM 702 C C . LEU A 1 93 ? 9.496 -12.484 2.644 1.00 90.19 93 LEU A C 1
ATOM 704 O O . LEU A 1 93 ? 9.338 -12.366 1.430 1.00 90.19 93 LEU A O 1
ATOM 708 N N . GLU A 1 94 ? 10.634 -12.126 3.248 1.00 92.00 94 GLU A N 1
ATOM 709 C CA . GLU A 1 94 ? 11.761 -11.484 2.549 1.00 92.00 94 GLU A CA 1
ATOM 710 C C . GLU A 1 94 ? 12.227 -12.300 1.329 1.00 92.00 94 GLU A C 1
ATOM 712 O O . GLU A 1 94 ? 12.462 -11.756 0.252 1.00 92.00 94 GLU A O 1
ATOM 717 N N . ARG A 1 95 ? 12.292 -13.630 1.458 1.00 88.88 95 ARG A N 1
ATOM 718 C CA . ARG A 1 95 ? 12.690 -14.538 0.366 1.00 88.88 95 ARG A CA 1
ATOM 719 C C . ARG A 1 95 ? 11.679 -14.618 -0.785 1.00 88.88 95 ARG A C 1
ATOM 721 O O . ARG A 1 95 ? 11.985 -15.179 -1.836 1.00 88.88 95 ARG A O 1
ATOM 728 N N . HIS A 1 96 ? 10.463 -14.120 -0.572 1.00 91.81 96 HIS A N 1
ATOM 729 C CA . HIS A 1 96 ? 9.368 -14.172 -1.535 1.00 91.81 96 HIS A CA 1
ATOM 730 C C . HIS A 1 96 ? 9.205 -12.863 -2.315 1.00 91.81 96 HIS A C 1
ATOM 732 O O . HIS A 1 96 ? 8.519 -12.858 -3.341 1.00 91.81 96 HIS A O 1
ATOM 738 N N . VAL A 1 97 ? 9.862 -11.784 -1.884 1.00 95.62 97 VAL A N 1
ATOM 739 C CA . VAL A 1 97 ? 9.789 -10.472 -2.530 1.00 95.62 97 VAL A CA 1
ATOM 740 C C . VAL A 1 97 ? 11.032 -10.162 -3.370 1.00 95.62 97 VAL A C 1
ATOM 742 O O . VAL A 1 97 ? 12.104 -10.732 -3.181 1.00 95.62 97 VAL A O 1
ATOM 745 N N . VAL A 1 98 ? 10.888 -9.231 -4.310 1.00 97.12 98 VAL A N 1
ATOM 746 C CA . VAL A 1 98 ? 11.977 -8.677 -5.120 1.00 97.12 98 VAL A CA 1
ATOM 747 C C . VAL A 1 98 ? 12.037 -7.175 -4.882 1.00 97.12 98 VAL A C 1
ATOM 749 O O . VAL A 1 98 ? 11.128 -6.449 -5.276 1.00 97.12 98 VAL A O 1
ATOM 752 N N . TYR A 1 99 ? 13.111 -6.710 -4.249 1.00 97.25 99 TYR A N 1
ATOM 753 C CA . TYR A 1 99 ? 13.391 -5.284 -4.090 1.00 97.25 99 TYR A CA 1
ATOM 754 C C . TYR A 1 99 ? 13.860 -4.716 -5.427 1.00 97.25 99 TYR A C 1
ATOM 756 O O . TYR A 1 99 ? 14.882 -5.154 -5.956 1.00 97.25 99 TYR A O 1
ATOM 764 N N . LEU A 1 100 ? 13.094 -3.782 -5.983 1.00 98.12 100 LEU A N 1
ATOM 765 C CA . LEU A 1 100 ? 13.422 -3.149 -7.254 1.00 98.12 100 LEU A CA 1
ATOM 766 C C . LEU A 1 100 ? 14.418 -2.006 -7.046 1.00 98.12 100 LEU A C 1
ATOM 768 O O . LEU A 1 100 ? 14.356 -1.286 -6.051 1.00 98.12 100 LEU A O 1
ATOM 772 N N . THR A 1 101 ? 15.303 -1.800 -8.018 1.00 97.75 101 THR A N 1
ATOM 773 C CA . THR A 1 101 ? 16.049 -0.540 -8.147 1.00 97.75 101 THR A CA 1
ATOM 774 C C . THR A 1 101 ? 15.170 0.544 -8.792 1.00 97.75 101 THR A C 1
ATOM 776 O O . THR A 1 101 ? 14.168 0.214 -9.433 1.00 97.75 101 THR A O 1
ATOM 779 N N . PRO A 1 102 ? 15.537 1.838 -8.694 1.00 98.12 102 PRO A N 1
ATOM 780 C CA . PRO A 1 102 ? 14.841 2.904 -9.423 1.00 98.12 102 PRO A CA 1
ATOM 781 C C . PRO A 1 102 ? 14.768 2.639 -10.933 1.00 98.12 102 PRO A C 1
ATOM 783 O O . PRO A 1 102 ? 13.704 2.744 -11.532 1.00 98.12 102 PRO A O 1
ATOM 786 N N . ASP A 1 103 ? 15.863 2.189 -11.548 1.00 98.50 103 ASP A N 1
ATOM 787 C CA . ASP A 1 103 ? 15.885 1.813 -12.966 1.00 98.50 103 ASP A CA 1
ATOM 788 C C . ASP A 1 103 ? 14.915 0.679 -13.313 1.00 98.50 103 ASP A C 1
ATOM 790 O O . ASP A 1 103 ? 14.281 0.702 -14.366 1.00 98.50 103 ASP A O 1
ATOM 794 N N . GLN A 1 104 ? 14.793 -0.313 -12.429 1.00 98.62 104 GLN A N 1
ATOM 795 C CA . GLN A 1 104 ? 13.878 -1.439 -12.613 1.00 98.62 104 GLN A CA 1
ATOM 796 C C . GLN A 1 104 ? 12.411 -1.037 -12.444 1.00 98.62 104 GLN A C 1
ATOM 798 O O . GLN A 1 104 ? 11.555 -1.658 -13.068 1.00 98.62 104 GLN A O 1
ATOM 803 N N . LEU A 1 105 ? 12.114 -0.028 -11.617 1.00 98.62 105 LEU A N 1
ATOM 804 C CA . LEU A 1 105 ? 10.763 0.515 -11.445 1.00 98.62 105 LEU A CA 1
ATOM 805 C C . LEU A 1 105 ? 10.226 1.103 -12.757 1.00 98.62 105 LEU A C 1
ATOM 807 O O . LEU A 1 105 ? 9.064 0.885 -13.098 1.00 98.62 105 LEU A O 1
ATOM 811 N N . VAL A 1 106 ? 11.056 1.848 -13.490 1.00 98.69 106 VAL A N 1
ATOM 812 C CA . VAL A 1 106 ? 10.617 2.556 -14.706 1.00 98.69 106 VAL A CA 1
ATOM 813 C C . VAL A 1 106 ? 10.740 1.717 -15.979 1.00 98.69 106 VAL A C 1
ATOM 815 O O . VAL A 1 106 ? 10.092 2.025 -16.977 1.00 98.69 106 VAL A O 1
ATOM 818 N N . ASP A 1 107 ? 11.499 0.621 -15.941 1.00 98.62 107 ASP A N 1
ATOM 819 C CA . ASP A 1 107 ? 11.645 -0.319 -17.053 1.00 98.62 107 ASP A CA 1
ATOM 820 C C . ASP A 1 107 ? 10.363 -1.164 -17.269 1.00 98.62 107 ASP A C 1
ATOM 822 O O . ASP A 1 107 ? 10.018 -1.981 -16.409 1.00 98.62 107 ASP A O 1
ATOM 826 N N . PRO A 1 108 ? 9.648 -1.018 -18.405 1.00 98.00 108 PRO A N 1
ATOM 827 C CA . PRO A 1 108 ? 8.413 -1.756 -18.675 1.00 98.00 108 PRO A CA 1
ATOM 828 C C . PRO A 1 108 ? 8.611 -3.269 -18.859 1.00 98.00 108 PRO A C 1
ATOM 830 O O . PRO A 1 108 ? 7.678 -4.027 -18.598 1.00 98.00 108 PRO A O 1
ATOM 833 N N . GLU A 1 109 ? 9.805 -3.729 -19.244 1.00 97.19 109 GLU A N 1
ATOM 834 C CA . GLU A 1 109 ? 10.117 -5.164 -19.362 1.00 97.19 109 GLU A CA 1
ATOM 835 C C . GLU A 1 109 ? 10.399 -5.805 -17.990 1.00 97.19 109 GLU A C 1
ATOM 837 O O . GLU A 1 109 ? 10.358 -7.030 -17.813 1.00 97.19 109 GLU A O 1
ATOM 842 N N . MET A 1 110 ? 10.679 -4.971 -16.986 1.00 97.88 110 MET A N 1
ATOM 843 C CA . MET A 1 110 ? 10.920 -5.396 -15.614 1.00 97.88 110 MET A CA 1
ATOM 844 C C . MET A 1 110 ? 9.676 -5.210 -14.742 1.00 97.88 110 MET A C 1
ATOM 846 O O . MET A 1 110 ? 9.189 -6.171 -14.147 1.00 97.88 110 MET A O 1
ATOM 850 N N . PHE A 1 111 ? 9.133 -4.000 -14.653 1.00 98.62 111 PHE A N 1
ATOM 851 C CA . PHE A 1 111 ? 8.010 -3.692 -13.776 1.00 98.62 111 PHE A CA 1
ATOM 852 C C . PHE A 1 111 ? 6.679 -3.668 -14.535 1.00 98.62 111 PHE A C 1
ATOM 854 O O . PHE A 1 111 ? 6.253 -2.649 -15.088 1.00 98.62 111 PHE A O 1
ATOM 861 N N . HIS A 1 112 ? 6.012 -4.827 -14.524 1.00 98.06 112 HIS A N 1
ATOM 862 C CA . HIS A 1 112 ? 4.680 -5.027 -15.093 1.00 98.06 112 HIS A CA 1
ATOM 863 C C . HIS A 1 112 ? 3.920 -6.176 -14.383 1.00 98.06 112 HIS A C 1
ATOM 865 O O . HIS A 1 112 ? 4.552 -7.093 -13.837 1.00 98.06 112 HIS A O 1
ATOM 871 N N . PRO A 1 113 ? 2.570 -6.206 -14.413 1.00 96.88 113 PRO A N 1
ATOM 872 C CA . PRO A 1 113 ? 1.766 -7.153 -13.625 1.00 96.88 113 PRO A CA 1
ATOM 873 C C . PRO A 1 113 ? 1.961 -8.633 -13.968 1.00 96.88 113 PRO A C 1
ATOM 875 O O . PRO A 1 113 ? 1.819 -9.497 -13.108 1.00 96.88 113 PRO A O 1
ATOM 878 N N . ARG A 1 114 ? 2.331 -8.965 -15.214 1.00 94.81 114 ARG A N 1
ATOM 879 C CA . ARG A 1 114 ? 2.621 -10.367 -15.588 1.00 94.81 114 ARG A CA 1
ATOM 880 C C . ARG A 1 114 ? 3.895 -10.894 -14.921 1.00 94.81 114 ARG A C 1
ATOM 882 O O . ARG A 1 114 ? 4.041 -12.106 -14.756 1.00 94.81 114 ARG A O 1
ATOM 889 N N . ARG A 1 115 ? 4.833 -10.009 -14.563 1.00 96.06 115 ARG A N 1
ATOM 890 C CA . ARG A 1 115 ? 6.040 -10.378 -13.820 1.00 96.06 115 ARG A CA 1
ATOM 891 C C . ARG A 1 115 ? 5.839 -10.245 -12.321 1.00 96.06 115 ARG A C 1
ATOM 893 O O . ARG A 1 115 ? 6.194 -11.183 -11.609 1.00 96.06 115 ARG A O 1
ATOM 900 N N . PHE A 1 116 ? 5.237 -9.141 -11.891 1.00 97.56 116 PHE A N 1
ATOM 901 C CA . PHE A 1 116 ? 4.947 -8.832 -10.498 1.00 97.56 116 PHE A CA 1
ATOM 902 C C . PHE A 1 116 ? 3.456 -8.525 -10.320 1.00 97.56 116 PHE A C 1
ATOM 904 O O . PHE A 1 116 ? 3.076 -7.359 -10.360 1.00 97.56 116 PHE A O 1
ATOM 911 N N . PRO A 1 117 ? 2.569 -9.518 -10.140 1.00 96.75 117 PRO A N 1
ATOM 912 C CA . PRO A 1 117 ? 1.136 -9.255 -9.986 1.00 96.75 117 PRO A CA 1
ATOM 913 C C . PRO A 1 117 ? 0.786 -8.446 -8.728 1.00 96.75 117 PRO A C 1
ATOM 915 O O . PRO A 1 117 ? -0.290 -7.854 -8.674 1.00 96.75 117 PRO A O 1
ATOM 918 N N . VAL A 1 118 ? 1.693 -8.399 -7.745 1.00 97.88 118 VAL A N 1
ATOM 919 C CA . VAL A 1 118 ? 1.590 -7.555 -6.548 1.00 97.88 118 VAL A CA 1
ATOM 920 C C . VAL A 1 118 ? 2.859 -6.715 -6.391 1.00 97.88 118 VAL A C 1
ATOM 922 O O . VAL A 1 118 ? 3.969 -7.221 -6.577 1.00 97.88 118 VAL A O 1
ATOM 925 N N . ALA A 1 119 ? 2.691 -5.451 -6.013 1.00 98.50 119 ALA A N 1
ATOM 926 C CA . ALA A 1 119 ? 3.757 -4.523 -5.663 1.00 98.50 119 ALA A CA 1
ATOM 927 C C . ALA A 1 119 ? 3.487 -3.879 -4.295 1.00 98.50 119 ALA A C 1
ATOM 929 O O . ALA A 1 119 ? 2.353 -3.518 -3.982 1.00 98.50 119 ALA A O 1
ATOM 930 N N . LEU A 1 120 ? 4.534 -3.725 -3.489 1.00 98.44 120 LEU A N 1
ATOM 931 C CA . LEU A 1 120 ? 4.497 -3.167 -2.142 1.00 98.44 120 LEU A CA 1
ATOM 932 C C . LEU A 1 120 ? 5.191 -1.807 -2.135 1.00 98.44 120 LEU A C 1
ATOM 934 O O . LEU A 1 120 ? 6.393 -1.712 -2.389 1.00 98.44 120 LEU A O 1
ATOM 938 N N . HIS A 1 121 ? 4.444 -0.760 -1.809 1.00 97.69 121 HIS A N 1
ATOM 939 C CA . HIS A 1 121 ? 4.996 0.541 -1.470 1.00 97.69 121 HIS A CA 1
ATOM 940 C C . HIS A 1 121 ? 5.183 0.608 0.047 1.00 97.69 121 HIS A C 1
ATOM 942 O O . HIS A 1 121 ? 4.228 0.849 0.783 1.00 97.69 121 HIS A O 1
ATOM 948 N N . LEU A 1 122 ? 6.417 0.366 0.491 1.00 95.81 122 LEU A N 1
ATOM 949 C CA . LEU A 1 122 ? 6.821 0.371 1.905 1.00 95.81 122 LEU A CA 1
ATOM 950 C C . LEU A 1 122 ? 7.583 1.652 2.284 1.00 95.81 122 LEU A C 1
ATOM 952 O O . LEU A 1 122 ? 8.345 1.651 3.247 1.00 95.81 122 LEU A O 1
ATOM 956 N N . CYS A 1 123 ? 7.449 2.711 1.480 1.00 91.00 123 CYS A N 1
ATOM 957 C CA . CYS A 1 123 ? 8.180 3.962 1.673 1.00 91.00 123 CYS A CA 1
ATOM 958 C C . CYS A 1 123 ? 7.450 4.866 2.675 1.00 91.00 123 CYS A C 1
ATOM 960 O O . CYS A 1 123 ? 6.317 4.602 3.077 1.00 91.00 123 CYS A O 1
ATOM 962 N N . GLY A 1 124 ? 8.105 5.947 3.087 1.00 91.62 124 GLY A N 1
ATOM 963 C CA . GLY A 1 124 ? 7.493 6.964 3.934 1.00 91.62 124 GLY A CA 1
ATOM 964 C C . GLY A 1 124 ? 6.593 7.887 3.118 1.00 91.62 124 GLY A C 1
ATOM 965 O O . GLY A 1 124 ? 5.663 7.467 2.438 1.00 91.62 124 GLY A O 1
ATOM 966 N N . GLU A 1 125 ? 6.891 9.180 3.174 1.00 95.06 125 GLU A N 1
ATOM 967 C CA . GLU A 1 125 ? 6.186 10.188 2.374 1.00 95.06 125 GLU A CA 1
ATOM 968 C C . GLU A 1 125 ? 6.834 10.409 0.993 1.00 95.06 125 GLU A C 1
ATOM 970 O O . GLU A 1 125 ? 6.261 11.078 0.129 1.00 95.06 125 GLU A O 1
ATOM 975 N N . MET A 1 126 ? 8.028 9.839 0.793 1.00 96.75 126 MET A N 1
ATOM 976 C CA . MET A 1 126 ? 8.845 9.962 -0.411 1.00 96.75 126 MET A CA 1
ATOM 977 C C . MET A 1 126 ? 8.669 8.779 -1.363 1.00 96.75 126 MET A C 1
ATOM 979 O O . MET A 1 126 ? 8.405 7.656 -0.938 1.00 96.75 126 MET A O 1
ATOM 983 N N . TYR A 1 127 ? 8.876 9.019 -2.655 1.00 97.75 127 TYR A N 1
ATOM 984 C CA . TYR A 1 127 ? 8.972 7.979 -3.679 1.00 97.75 127 TYR A CA 1
ATOM 985 C C . TYR A 1 127 ? 9.797 8.470 -4.873 1.00 97.75 127 TYR A C 1
ATOM 987 O O . TYR A 1 127 ? 10.039 9.668 -5.022 1.00 97.75 127 TYR A O 1
ATOM 995 N N . TRP A 1 128 ? 10.225 7.542 -5.726 1.00 98.00 128 TRP A N 1
ATOM 996 C CA . TRP A 1 128 ? 10.859 7.871 -7.000 1.00 98.00 128 TRP A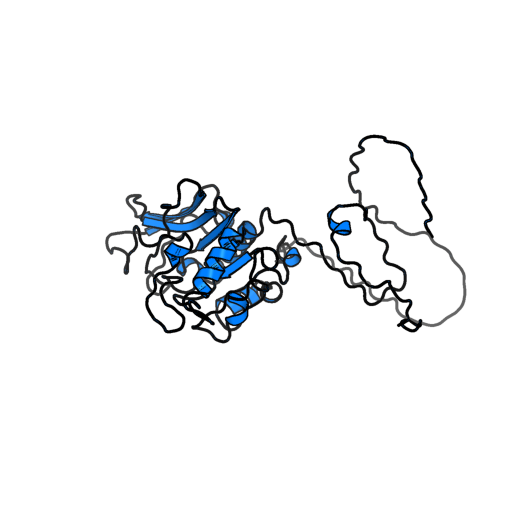 CA 1
ATOM 997 C C . TRP A 1 128 ? 9.804 8.330 -8.006 1.00 98.00 128 TRP A C 1
ATOM 999 O O . TRP A 1 128 ? 9.129 7.501 -8.616 1.00 98.00 128 TRP A O 1
ATOM 1009 N N . GLN A 1 129 ? 9.664 9.646 -8.166 1.00 98.31 129 GLN A N 1
ATOM 1010 C CA . GLN A 1 129 ? 8.807 10.225 -9.197 1.00 98.31 129 GLN A CA 1
ATOM 1011 C C . GLN A 1 129 ? 9.530 10.260 -10.542 1.00 98.31 129 GLN A C 1
ATOM 1013 O O . GLN A 1 129 ? 8.913 10.009 -11.575 1.00 98.31 129 GLN A O 1
ATOM 1018 N N . THR A 1 130 ? 10.818 10.608 -10.518 1.00 98.38 130 THR A N 1
ATOM 1019 C CA . THR A 1 130 ? 11.668 10.749 -11.703 1.00 98.38 130 THR A CA 1
ATOM 1020 C C . THR A 1 130 ? 12.939 9.924 -11.529 1.00 98.38 130 THR A C 1
ATOM 1022 O O . THR A 1 130 ? 13.676 10.108 -10.561 1.00 98.38 130 THR A O 1
ATOM 1025 N N . VAL A 1 131 ? 13.218 9.036 -12.482 1.00 98.06 131 VAL A N 1
ATOM 1026 C CA . VAL A 1 131 ? 14.434 8.212 -12.530 1.00 98.06 131 VAL A CA 1
ATOM 1027 C C . VAL A 1 131 ? 15.282 8.583 -13.744 1.00 98.06 131 VAL A C 1
ATOM 1029 O O . VAL A 1 131 ? 16.438 8.974 -13.586 1.00 98.06 131 VAL A O 1
ATOM 1032 N N . ARG A 1 132 ? 14.715 8.487 -14.951 1.00 97.94 132 ARG A N 1
ATOM 1033 C CA . ARG A 1 132 ? 15.384 8.781 -16.229 1.00 97.94 132 ARG A CA 1
ATOM 1034 C C . ARG A 1 132 ? 14.769 9.995 -16.907 1.00 97.94 132 ARG A C 1
ATOM 1036 O O . ARG A 1 132 ? 15.494 10.884 -17.347 1.00 97.94 132 ARG A O 1
ATOM 1043 N N . GLU A 1 133 ? 13.444 10.035 -16.962 1.00 97.88 133 GLU A N 1
ATOM 1044 C CA . GLU A 1 133 ? 12.665 11.111 -17.573 1.00 97.88 133 GLU A CA 1
ATOM 1045 C C . GLU A 1 133 ? 11.687 11.713 -16.559 1.00 97.88 133 GLU A C 1
ATOM 1047 O O . GLU A 1 133 ? 11.238 11.005 -15.656 1.00 97.88 133 GLU A O 1
ATOM 1052 N N . PRO A 1 134 ? 11.338 13.008 -16.675 1.00 98.06 134 PRO A N 1
ATOM 1053 C CA . PRO A 1 134 ? 10.390 13.634 -15.761 1.00 98.06 134 PRO A CA 1
ATOM 1054 C C . PRO A 1 134 ? 9.096 12.823 -15.617 1.00 98.06 134 PRO A C 1
ATOM 1056 O O . PRO A 1 134 ? 8.427 12.535 -16.607 1.00 98.06 134 PRO A O 1
ATOM 1059 N N . GLU A 1 135 ? 8.737 12.500 -14.373 1.00 97.88 135 GLU A N 1
ATOM 1060 C CA . GLU A 1 135 ? 7.523 11.749 -14.015 1.00 97.88 135 GLU A CA 1
ATOM 1061 C C . GLU A 1 135 ? 7.433 10.309 -14.574 1.00 97.88 135 GLU A C 1
ATOM 1063 O O . GLU A 1 135 ? 6.349 9.719 -14.615 1.00 97.88 135 GLU A O 1
ATOM 1068 N N . ASP A 1 136 ? 8.545 9.688 -14.976 1.00 98.62 136 ASP A N 1
ATOM 1069 C CA . ASP A 1 136 ? 8.546 8.295 -15.444 1.00 98.62 136 ASP A CA 1
ATOM 1070 C C . ASP A 1 136 ? 8.173 7.271 -14.352 1.00 98.62 136 ASP A C 1
ATOM 1072 O O . ASP A 1 136 ? 7.579 6.233 -14.656 1.00 98.62 136 ASP A O 1
ATOM 1076 N N . GLY A 1 137 ? 8.412 7.585 -13.076 1.00 98.56 137 GLY A N 1
ATOM 1077 C CA . GLY A 1 137 ? 7.910 6.829 -11.927 1.00 98.56 137 GLY A CA 1
ATOM 1078 C C . GLY A 1 137 ? 6.386 6.908 -11.792 1.00 98.56 137 GLY A C 1
ATOM 1079 O O . GLY A 1 137 ? 5.724 5.882 -11.606 1.00 98.56 137 GLY A O 1
ATOM 1080 N N . ASP A 1 138 ? 5.804 8.099 -11.982 1.00 98.62 138 ASP A N 1
ATOM 1081 C CA . ASP A 1 138 ? 4.344 8.273 -12.042 1.00 98.62 138 ASP A CA 1
ATOM 1082 C C . ASP A 1 138 ? 3.750 7.466 -13.204 1.00 98.62 138 ASP A C 1
ATOM 1084 O O . ASP A 1 138 ? 2.747 6.760 -13.046 1.00 98.62 138 ASP A O 1
ATOM 1088 N N . ALA A 1 139 ? 4.378 7.546 -14.381 1.00 98.69 139 ALA A N 1
ATOM 1089 C CA . ALA A 1 139 ? 3.959 6.807 -15.564 1.00 98.69 139 ALA A CA 1
ATOM 1090 C C . ALA A 1 139 ? 4.029 5.287 -15.344 1.00 98.69 139 ALA A C 1
ATOM 1092 O O . ALA A 1 139 ? 3.099 4.571 -15.726 1.00 98.69 139 ALA A O 1
ATOM 1093 N N . ALA A 1 140 ? 5.081 4.792 -14.685 1.00 98.75 140 ALA A N 1
ATOM 1094 C CA . ALA A 1 140 ? 5.252 3.377 -14.375 1.00 98.75 140 ALA A CA 1
ATOM 1095 C C . ALA A 1 140 ? 4.159 2.842 -13.438 1.00 98.75 140 ALA A C 1
ATOM 1097 O O . ALA A 1 140 ? 3.558 1.806 -13.730 1.00 98.75 140 ALA A O 1
ATOM 1098 N N . LEU A 1 141 ? 3.842 3.560 -12.356 1.00 98.69 141 LEU A N 1
ATOM 1099 C CA . LEU A 1 141 ? 2.790 3.154 -11.415 1.00 98.69 141 LEU A CA 1
ATOM 1100 C C . LEU A 1 141 ? 1.393 3.205 -12.048 1.00 98.69 141 LEU A C 1
ATOM 1102 O O . LEU A 1 141 ? 0.591 2.288 -11.859 1.00 98.69 141 LEU A O 1
ATOM 1106 N N . ARG A 1 142 ? 1.107 4.232 -12.857 1.00 98.31 142 ARG A N 1
ATOM 1107 C CA . ARG A 1 142 ? -0.157 4.325 -13.606 1.00 98.31 142 ARG A CA 1
ATOM 1108 C C . ARG A 1 142 ? -0.309 3.188 -14.611 1.00 98.31 142 ARG A C 1
ATOM 1110 O O . ARG A 1 142 ? -1.374 2.577 -14.667 1.00 98.31 142 ARG A O 1
ATOM 1117 N N . ARG A 1 143 ? 0.746 2.883 -15.375 1.00 98.50 143 ARG A N 1
ATOM 1118 C CA . ARG A 1 143 ? 0.780 1.744 -16.305 1.00 98.50 143 ARG A CA 1
ATOM 1119 C C . ARG A 1 143 ? 0.529 0.434 -15.562 1.00 98.50 143 ARG A C 1
ATOM 1121 O O . ARG A 1 143 ? -0.345 -0.329 -15.953 1.00 98.50 143 ARG A O 1
ATOM 1128 N N . TYR A 1 144 ? 1.245 0.211 -14.461 1.00 98.69 144 TYR A N 1
ATOM 1129 C CA . TYR A 1 144 ? 1.118 -0.991 -13.644 1.00 98.69 144 TYR A CA 1
ATOM 1130 C C . TYR A 1 144 ? -0.328 -1.244 -13.191 1.00 98.69 144 TYR A C 1
ATOM 1132 O O . TYR A 1 144 ? -0.845 -2.347 -13.365 1.00 98.69 144 TYR A O 1
ATOM 1140 N N . LEU A 1 145 ? -1.010 -0.217 -12.673 1.00 98.19 145 LEU A N 1
ATOM 1141 C CA . LEU A 1 145 ? -2.419 -0.310 -12.277 1.00 98.19 145 LEU A CA 1
ATOM 1142 C C . LEU A 1 145 ? -3.353 -0.506 -13.483 1.00 98.19 145 LEU A C 1
ATOM 1144 O O . LEU A 1 145 ? -4.259 -1.337 -13.426 1.00 98.19 145 LEU A O 1
ATOM 1148 N N . ALA A 1 146 ? -3.122 0.210 -14.586 1.00 97.44 146 ALA A N 1
ATOM 1149 C CA . ALA A 1 146 ? -3.926 0.091 -15.805 1.00 97.44 146 ALA A CA 1
ATOM 1150 C C . ALA A 1 146 ? -3.832 -1.302 -16.458 1.00 97.44 146 ALA A C 1
ATOM 1152 O O . ALA A 1 146 ? -4.780 -1.746 -17.099 1.00 97.44 146 ALA A O 1
ATOM 1153 N N . GLU A 1 147 ? -2.715 -2.006 -16.271 1.00 97.50 147 GLU A N 1
ATOM 1154 C CA . GLU A 1 147 ? -2.483 -3.364 -16.777 1.00 97.50 147 GLU A CA 1
ATOM 1155 C C . GLU A 1 147 ? -2.969 -4.477 -15.826 1.00 97.50 147 GLU A C 1
ATOM 1157 O O . GLU A 1 147 ? -2.719 -5.659 -16.075 1.00 97.50 147 GLU A O 1
ATOM 1162 N N . GLY A 1 148 ? -3.657 -4.130 -14.734 1.00 97.19 148 GLY A N 1
ATOM 1163 C CA . GLY A 1 148 ? -4.209 -5.108 -13.790 1.00 97.19 148 GLY A CA 1
ATOM 1164 C C . GLY A 1 148 ? -3.324 -5.419 -12.581 1.00 97.19 148 GLY A C 1
ATOM 1165 O O . GLY A 1 148 ? -3.585 -6.383 -11.861 1.00 97.19 148 GLY A O 1
ATOM 1166 N N . GLY A 1 149 ? -2.272 -4.631 -12.348 1.00 98.12 149 GLY A N 1
ATOM 1167 C CA . GLY A 1 149 ? -1.398 -4.765 -11.186 1.00 98.12 149 GLY A CA 1
ATOM 1168 C C . GLY A 1 149 ? -2.093 -4.425 -9.871 1.00 98.12 149 GLY A C 1
ATOM 1169 O O . GLY A 1 149 ? -3.077 -3.681 -9.835 1.00 98.12 149 GLY A O 1
ATOM 1170 N N . ARG A 1 150 ? -1.570 -4.973 -8.770 1.00 98.31 150 ARG A N 1
ATOM 1171 C CA . ARG A 1 150 ? -2.089 -4.743 -7.418 1.00 98.31 150 ARG A CA 1
ATOM 1172 C C . ARG A 1 150 ? -1.042 -4.022 -6.577 1.00 98.31 150 ARG A C 1
ATOM 1174 O O . ARG A 1 150 ? -0.006 -4.598 -6.263 1.00 98.31 150 ARG A O 1
ATOM 1181 N N . LEU A 1 151 ? -1.299 -2.767 -6.226 1.00 98.62 151 LEU A N 1
ATOM 1182 C CA . LEU A 1 151 ? -0.397 -1.934 -5.432 1.00 98.62 151 LEU A CA 1
ATOM 1183 C C . LEU A 1 151 ? -0.872 -1.869 -3.977 1.00 98.62 151 LEU A C 1
ATOM 1185 O O . LEU A 1 151 ? -1.962 -1.369 -3.708 1.00 98.62 151 LEU A O 1
ATOM 1189 N N . LEU A 1 152 ? -0.053 -2.342 -3.038 1.00 98.44 152 LEU A N 1
ATOM 1190 C CA . LEU A 1 152 ? -0.308 -2.207 -1.602 1.00 98.44 152 LEU A CA 1
ATOM 1191 C C . LEU A 1 152 ? 0.525 -1.049 -1.056 1.00 98.44 152 LEU A C 1
ATOM 1193 O O . LEU A 1 152 ? 1.752 -1.118 -1.024 1.00 98.44 152 LEU A O 1
ATOM 1197 N N . VAL A 1 153 ? -0.151 0.017 -0.647 1.00 98.25 153 VAL A N 1
ATOM 1198 C CA . VAL A 1 153 ? 0.428 1.221 -0.055 1.00 98.25 153 VAL A CA 1
ATOM 1199 C C . VAL A 1 153 ? 0.428 1.037 1.457 1.00 98.25 153 VAL A C 1
ATOM 1201 O O . VAL A 1 153 ? -0.600 1.217 2.111 1.00 98.25 153 VAL A O 1
ATOM 1204 N N . LEU A 1 154 ? 1.584 0.635 1.989 1.00 97.12 154 LEU A N 1
ATOM 1205 C CA . LEU A 1 154 ? 1.812 0.298 3.396 1.00 97.12 154 LEU A CA 1
ATOM 1206 C C . LEU A 1 154 ? 2.927 1.199 3.952 1.00 97.12 154 LEU A C 1
ATOM 1208 O O . LEU A 1 154 ? 4.045 0.735 4.192 1.00 97.12 154 LEU A O 1
ATOM 1212 N N . PRO A 1 155 ? 2.671 2.511 4.064 1.00 95.19 155 PRO A N 1
ATOM 1213 C CA . PRO A 1 155 ? 3.716 3.473 4.328 1.00 95.19 155 PRO A CA 1
ATOM 1214 C C . PRO A 1 155 ? 4.090 3.504 5.810 1.00 95.19 155 PRO A C 1
ATOM 1216 O O . PRO A 1 155 ? 3.251 3.281 6.679 1.00 95.19 155 PRO A O 1
ATOM 1219 N N . TYR A 1 156 ? 5.331 3.880 6.116 1.00 91.31 156 TYR A N 1
ATOM 1220 C CA . TYR A 1 156 ? 5.736 4.203 7.495 1.00 91.31 156 TYR A CA 1
ATOM 1221 C C . TYR A 1 156 ? 5.597 5.705 7.821 1.00 91.31 156 TYR A C 1
ATOM 1223 O O . TYR A 1 156 ? 5.965 6.138 8.911 1.00 91.31 156 TYR A O 1
ATOM 1231 N N . GLY A 1 157 ? 5.073 6.504 6.883 1.00 92.06 157 GLY A N 1
ATOM 1232 C CA . GLY A 1 157 ? 4.774 7.931 7.042 1.00 92.06 157 GLY A CA 1
ATOM 1233 C C . GLY A 1 157 ? 3.339 8.266 6.609 1.00 92.06 157 GLY A C 1
ATOM 1234 O O . GLY A 1 157 ? 2.730 7.505 5.858 1.00 92.06 157 GLY A O 1
ATOM 1235 N N . PRO A 1 158 ? 2.756 9.385 7.072 1.00 91.81 158 PRO A N 1
ATOM 1236 C CA . PRO A 1 158 ? 1.318 9.612 6.932 1.00 91.81 158 PRO A CA 1
ATOM 1237 C C . PRO A 1 158 ? 0.880 10.092 5.542 1.00 91.81 158 PRO A C 1
ATOM 1239 O O . PRO A 1 158 ? -0.289 9.930 5.200 1.00 91.81 158 PRO A O 1
ATOM 1242 N N . LEU A 1 159 ? 1.770 10.678 4.737 1.00 93.88 159 LEU A N 1
ATOM 1243 C CA . LEU A 1 159 ? 1.459 11.188 3.397 1.00 93.88 159 LEU A CA 1
ATOM 1244 C C . LEU A 1 159 ? 2.239 10.442 2.295 1.00 93.88 159 LEU A C 1
ATOM 1246 O O . LEU A 1 159 ? 3.175 11.010 1.728 1.00 93.88 159 LEU A O 1
ATOM 1250 N N . PRO A 1 160 ? 1.879 9.192 1.949 1.00 96.06 160 PRO A N 1
ATOM 1251 C CA . PRO A 1 160 ? 2.521 8.480 0.843 1.00 96.06 160 PRO A CA 1
ATOM 1252 C C . PRO A 1 160 ? 2.409 9.262 -0.474 1.00 96.06 160 PRO A C 1
ATOM 1254 O O . PRO A 1 160 ? 1.373 9.864 -0.772 1.00 96.06 160 PRO A O 1
ATOM 1257 N N . PHE A 1 161 ? 3.475 9.228 -1.277 1.00 97.25 161 PHE A N 1
ATOM 1258 C CA . PHE A 1 161 ? 3.593 9.946 -2.556 1.00 97.25 161 PHE A CA 1
ATOM 1259 C C . PHE A 1 161 ? 3.484 11.482 -2.459 1.00 97.25 161 PHE A C 1
ATOM 1261 O O . PHE A 1 161 ? 3.082 12.145 -3.422 1.00 97.25 161 PHE A O 1
ATOM 1268 N N . CYS A 1 162 ? 3.797 12.074 -1.304 1.00 96.81 162 CYS A N 1
ATOM 1269 C CA . CYS A 1 162 ? 3.729 13.525 -1.119 1.00 96.81 162 CYS A CA 1
ATOM 1270 C C . CYS A 1 162 ? 4.985 14.236 -1.614 1.00 96.81 162 CYS A C 1
ATOM 1272 O O . CYS A 1 162 ? 4.870 15.296 -2.237 1.00 96.81 162 CYS A O 1
ATOM 1274 N N . TYR A 1 163 ? 6.150 13.623 -1.405 1.00 97.81 163 TYR A N 1
ATOM 1275 C CA . TYR A 1 163 ? 7.442 14.158 -1.812 1.00 97.81 163 TYR A CA 1
ATOM 1276 C C . TYR A 1 163 ? 8.107 13.259 -2.856 1.00 97.81 163 TYR A C 1
ATOM 1278 O O . TYR A 1 163 ? 7.998 12.036 -2.799 1.00 97.81 163 TYR A O 1
ATOM 1286 N N . ASN A 1 164 ? 8.809 13.858 -3.812 1.00 97.75 164 ASN A N 1
ATOM 1287 C CA . ASN A 1 164 ? 9.634 13.115 -4.762 1.00 97.75 164 ASN A CA 1
ATOM 1288 C C . ASN A 1 164 ? 11.008 12.760 -4.165 1.00 97.75 164 ASN A C 1
ATOM 1290 O O . ASN A 1 164 ? 11.328 13.109 -3.026 1.00 97.75 164 ASN A O 1
ATOM 1294 N N . GLU A 1 165 ? 11.853 12.106 -4.958 1.00 97.19 165 GLU A N 1
ATOM 1295 C CA . GLU A 1 165 ? 13.199 11.679 -4.575 1.00 97.19 165 GLU A CA 1
ATOM 1296 C C . GLU A 1 165 ? 14.137 12.837 -4.183 1.00 97.19 165 GLU A C 1
ATOM 1298 O O . GLU A 1 165 ? 15.137 12.627 -3.500 1.00 97.19 165 GLU A O 1
ATOM 1303 N N . ARG A 1 166 ? 13.798 14.076 -4.561 1.00 96.88 166 ARG A N 1
ATOM 1304 C CA . ARG A 1 166 ? 14.533 15.307 -4.225 1.00 96.88 166 ARG A CA 1
ATOM 1305 C C . ARG A 1 166 ? 13.892 16.100 -3.081 1.00 96.88 166 ARG A C 1
ATOM 1307 O O . ARG A 1 166 ? 14.262 17.253 -2.880 1.00 96.88 166 ARG A O 1
ATOM 1314 N N . HIS A 1 167 ? 12.944 15.509 -2.349 1.00 95.50 167 HIS A N 1
ATOM 1315 C CA . HIS A 1 167 ? 12.138 16.163 -1.305 1.00 95.50 167 HIS A CA 1
ATOM 1316 C C . HIS A 1 167 ? 11.242 17.314 -1.808 1.00 95.50 167 HIS A C 1
ATOM 1318 O O . HIS A 1 167 ? 10.741 18.114 -1.020 1.00 95.50 167 HIS A O 1
ATOM 1324 N N . GLY A 1 168 ? 11.005 17.411 -3.118 1.00 97.19 168 GLY A N 1
ATOM 1325 C CA . GLY A 1 168 ? 10.049 18.354 -3.694 1.00 97.19 168 GLY A CA 1
ATOM 1326 C C . GLY A 1 168 ? 8.611 17.883 -3.476 1.00 97.19 168 GLY A C 1
ATOM 1327 O O . GLY A 1 168 ? 8.312 16.708 -3.675 1.00 97.19 168 GLY A O 1
ATOM 1328 N N . ALA A 1 169 ? 7.715 18.789 -3.081 1.00 96.88 169 ALA A N 1
ATOM 1329 C CA . ALA A 1 169 ? 6.300 18.479 -2.890 1.00 96.88 169 ALA A CA 1
ATOM 1330 C C . ALA A 1 169 ? 5.584 18.284 -4.238 1.00 96.88 169 ALA A C 1
ATOM 1332 O O . ALA A 1 169 ? 5.599 19.174 -5.087 1.00 96.88 169 ALA A O 1
ATOM 1333 N N . VAL A 1 170 ? 4.944 17.127 -4.420 1.00 95.75 170 VAL A N 1
ATOM 1334 C CA . VAL A 1 170 ? 4.318 16.710 -5.693 1.00 95.75 170 VAL A CA 1
ATOM 1335 C C . VAL A 1 170 ? 2.908 16.144 -5.526 1.00 95.75 170 VAL A C 1
ATOM 1337 O O . VAL A 1 170 ? 2.118 16.194 -6.464 1.00 95.75 170 VAL A O 1
ATOM 1340 N N . THR A 1 171 ? 2.563 15.652 -4.329 1.00 91.75 171 THR A N 1
ATOM 1341 C CA . THR A 1 171 ? 1.207 15.191 -3.951 1.00 91.75 171 THR A CA 1
ATOM 1342 C C . THR A 1 171 ? 0.560 14.267 -4.997 1.00 91.75 171 THR A C 1
ATOM 1344 O O . THR A 1 171 ? -0.558 14.485 -5.463 1.00 91.75 171 THR A O 1
ATOM 1347 N N . SER A 1 172 ? 1.276 13.217 -5.399 1.00 96.50 172 SER A N 1
ATOM 1348 C CA . SER A 1 172 ? 0.935 12.410 -6.580 1.00 96.50 172 SER A CA 1
ATOM 1349 C C . SER A 1 172 ? -0.040 11.266 -6.305 1.00 96.50 172 SER A C 1
ATOM 1351 O O . SER A 1 172 ? -0.539 10.666 -7.249 1.00 96.50 172 SER A O 1
ATOM 1353 N N . ALA A 1 173 ? -0.407 11.014 -5.044 1.00 95.38 173 ALA A N 1
ATOM 1354 C CA . ALA A 1 173 ? -1.377 9.984 -4.652 1.00 95.38 173 ALA A CA 1
ATOM 1355 C C . ALA A 1 173 ? -2.664 9.987 -5.507 1.00 95.38 173 ALA A C 1
ATOM 1357 O O . ALA A 1 173 ? -3.127 8.937 -5.960 1.00 95.38 173 ALA A O 1
ATOM 1358 N N . GLY A 1 174 ? -3.199 11.176 -5.811 1.00 94.88 174 GLY A N 1
ATOM 1359 C CA . GLY A 1 174 ? -4.388 11.330 -6.651 1.00 94.88 174 GLY A CA 1
ATOM 1360 C C . GLY A 1 174 ? -4.201 10.847 -8.096 1.00 94.88 174 GLY A C 1
ATOM 1361 O O . GLY A 1 174 ? -5.163 10.359 -8.689 1.00 94.88 174 GLY A O 1
ATOM 1362 N N . LYS A 1 175 ? -2.977 10.901 -8.649 1.00 95.94 175 LYS A N 1
ATOM 1363 C CA . LYS A 1 175 ? -2.646 10.363 -9.985 1.00 95.94 175 LYS A CA 1
ATOM 1364 C C . LYS A 1 175 ? -2.834 8.839 -10.055 1.00 95.94 175 LYS A C 1
ATOM 1366 O O . LYS A 1 175 ? -3.012 8.303 -11.147 1.00 95.94 175 LYS A O 1
ATOM 1371 N N . PHE A 1 176 ? -2.830 8.156 -8.907 1.00 95.44 176 PHE A N 1
ATOM 1372 C CA . PHE A 1 176 ? -3.011 6.706 -8.776 1.00 95.44 176 PHE A CA 1
ATOM 1373 C C . PHE A 1 176 ? -4.413 6.317 -8.283 1.00 95.44 176 PHE A C 1
ATOM 1375 O O . PHE A 1 176 ? -4.629 5.177 -7.891 1.00 95.44 176 PHE A O 1
ATOM 1382 N N . GLY A 1 177 ? -5.359 7.263 -8.249 1.00 92.69 177 GLY A N 1
ATOM 1383 C CA . GLY A 1 177 ? -6.720 7.048 -7.740 1.00 92.69 177 GLY A CA 1
ATOM 1384 C C . GLY A 1 177 ? -6.860 7.186 -6.220 1.00 92.69 177 GLY A C 1
ATOM 1385 O O . GLY A 1 177 ? -7.977 7.203 -5.709 1.00 92.69 177 GLY A O 1
ATOM 1386 N N . MET A 1 178 ? -5.758 7.359 -5.484 1.00 94.06 178 MET A N 1
ATOM 1387 C CA . MET A 1 178 ? -5.767 7.505 -4.029 1.00 94.06 178 MET A CA 1
ATOM 1388 C C . MET A 1 178 ? -6.027 8.962 -3.629 1.00 94.06 178 MET A C 1
ATOM 1390 O O . MET A 1 178 ? -5.106 9.756 -3.428 1.00 94.06 178 MET A O 1
ATOM 1394 N N . ARG A 1 179 ? -7.305 9.339 -3.513 1.00 92.62 179 ARG A N 1
ATOM 1395 C CA . ARG A 1 179 ? -7.697 10.669 -3.023 1.00 92.62 179 ARG A CA 1
ATOM 1396 C C . ARG A 1 179 ? -7.646 10.712 -1.499 1.00 92.62 179 ARG A C 1
ATOM 1398 O O . ARG A 1 179 ? -8.485 10.122 -0.821 1.00 92.62 179 ARG A O 1
ATOM 1405 N N . MET A 1 180 ? -6.668 11.440 -0.973 1.00 90.69 180 MET A N 1
ATOM 1406 C CA . MET A 1 180 ? -6.480 11.639 0.464 1.00 90.69 180 MET A CA 1
ATOM 1407 C C . MET A 1 180 ? -7.024 12.995 0.922 1.00 90.69 180 MET A C 1
ATOM 1409 O O . MET A 1 180 ? -7.116 13.934 0.133 1.00 90.69 180 MET A O 1
ATOM 1413 N N . GLY A 1 181 ? -7.340 13.115 2.212 1.00 82.62 181 GLY A N 1
ATOM 1414 C CA . GLY A 1 181 ? -7.453 14.418 2.883 1.00 82.62 181 GLY A CA 1
ATOM 1415 C C . GLY A 1 181 ? -8.838 14.803 3.409 1.00 82.62 181 GLY A C 1
ATOM 1416 O O . GLY A 1 181 ? -8.925 15.636 4.308 1.00 82.62 181 GLY A O 1
ATOM 1417 N N . ALA A 1 182 ? -9.924 14.194 2.927 1.00 85.69 182 ALA A N 1
ATOM 1418 C CA . ALA A 1 182 ? -11.261 14.471 3.460 1.00 85.69 182 ALA A CA 1
ATOM 1419 C C . ALA A 1 182 ? -11.384 13.956 4.905 1.00 85.69 182 ALA A C 1
ATOM 1421 O O . ALA A 1 182 ? -11.346 12.753 5.126 1.00 85.69 182 ALA A O 1
ATOM 1422 N N . GLY A 1 183 ? -11.521 14.868 5.875 1.00 88.62 183 GLY A N 1
ATOM 1423 C CA . GLY A 1 183 ? -11.532 14.535 7.306 1.00 88.62 183 GLY A CA 1
ATOM 1424 C C . GLY A 1 183 ? -10.149 14.496 7.965 1.00 88.62 183 GLY A C 1
ATOM 1425 O O . GLY A 1 183 ? -10.067 14.181 9.146 1.00 88.62 183 GLY A O 1
ATOM 1426 N N . ALA A 1 184 ? -9.074 14.833 7.241 1.00 94.25 184 ALA A N 1
ATOM 1427 C CA .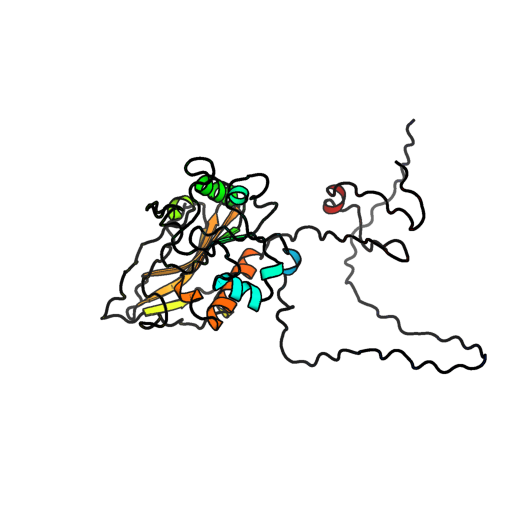 ALA A 1 184 ? -7.714 14.854 7.775 1.00 94.25 184 ALA A CA 1
ATOM 1428 C C . ALA A 1 184 ? -7.517 15.910 8.872 1.00 94.25 184 ALA A C 1
ATOM 1430 O O . ALA A 1 184 ? -8.067 17.009 8.806 1.00 94.25 184 ALA A O 1
ATOM 1431 N N . PHE A 1 185 ? -6.640 15.607 9.827 1.00 96.06 185 PHE A N 1
ATOM 1432 C CA . PHE A 1 185 ? -6.190 16.556 10.844 1.00 96.06 185 PHE A CA 1
ATOM 1433 C C . PHE A 1 185 ? -4.716 16.331 11.199 1.00 96.06 185 PHE A C 1
ATOM 1435 O O . PHE A 1 185 ? -4.184 15.227 11.060 1.00 96.06 185 PHE A O 1
ATOM 1442 N N . GLY A 1 186 ? -4.016 17.402 11.580 1.00 94.25 186 GLY A N 1
ATOM 1443 C CA . GLY A 1 186 ? -2.634 17.328 12.071 1.00 94.25 186 GLY A CA 1
ATOM 1444 C C . GLY A 1 186 ? -2.570 16.754 13.483 1.00 94.25 186 GLY A C 1
ATOM 1445 O O . GLY A 1 186 ? -1.817 15.820 13.727 1.00 94.25 186 GLY A O 1
ATOM 1446 N N . ASP A 1 187 ? -3.446 17.254 14.348 1.00 93.19 187 ASP A N 1
ATOM 1447 C CA . ASP A 1 187 ? -3.622 16.806 15.724 1.00 93.19 187 ASP A CA 1
ATOM 1448 C C . ASP A 1 187 ? -5.088 16.406 15.940 1.00 93.19 187 ASP A C 1
ATOM 1450 O O . ASP A 1 187 ? -5.979 17.063 15.382 1.00 93.19 187 ASP A O 1
ATOM 1454 N N . PRO A 1 188 ? -5.368 15.337 16.709 1.00 93.56 188 PRO A N 1
ATOM 1455 C CA . PRO A 1 188 ? -6.736 14.951 17.014 1.00 93.56 188 PRO A CA 1
ATOM 1456 C C . PRO A 1 188 ? -7.427 16.066 17.821 1.00 93.56 188 PRO A C 1
ATOM 1458 O O . PRO A 1 188 ? -6.831 16.589 18.768 1.00 93.56 188 PRO A O 1
ATOM 1461 N N . PRO A 1 189 ? -8.673 16.442 17.478 1.00 92.88 189 PRO A N 1
ATOM 1462 C CA . PRO A 1 189 ? -9.477 17.356 18.285 1.00 92.88 189 PRO A CA 1
ATOM 1463 C C . PRO A 1 189 ? -9.518 16.946 19.764 1.00 92.88 189 PRO A C 1
ATOM 1465 O O . PRO A 1 189 ? -9.846 15.806 20.088 1.00 92.88 189 PRO A O 1
ATOM 1468 N N . ALA A 1 190 ? -9.178 17.878 20.659 1.00 91.50 190 ALA A N 1
ATOM 1469 C CA . ALA A 1 190 ? -8.991 17.597 22.086 1.00 91.50 190 ALA A CA 1
ATOM 1470 C C . ALA A 1 190 ? -10.292 17.246 22.832 1.00 91.50 190 ALA A C 1
ATOM 1472 O O . ALA A 1 190 ? -10.247 16.632 23.894 1.00 91.50 190 ALA A O 1
ATOM 1473 N N . ASP A 1 191 ? -11.441 17.645 22.290 1.00 93.94 191 ASP A N 1
ATOM 1474 C CA . ASP A 1 191 ? -12.778 17.400 22.833 1.00 93.94 191 ASP A CA 1
ATOM 1475 C C . ASP A 1 191 ? -13.395 16.081 22.347 1.00 93.94 191 ASP A C 1
ATOM 1477 O O . ASP A 1 191 ? -14.567 15.831 22.612 1.00 93.94 191 ASP A O 1
ATOM 1481 N N . ARG A 1 192 ? -12.636 15.254 21.615 1.00 94.12 192 ARG A N 1
ATOM 1482 C CA . ARG A 1 192 ? -13.151 14.060 20.939 1.00 94.12 192 ARG A CA 1
ATOM 1483 C C . ARG A 1 192 ? -12.368 12.813 21.291 1.00 94.12 192 ARG A C 1
ATOM 1485 O O . ARG A 1 192 ? -11.148 12.830 21.440 1.00 94.12 192 ARG A O 1
ATOM 1492 N N . GLN A 1 193 ? -13.092 11.703 21.353 1.00 95.19 193 GLN A N 1
ATOM 1493 C CA . GLN A 1 193 ? -12.503 10.372 21.390 1.00 95.19 193 GLN A CA 1
ATOM 1494 C C . GLN A 1 193 ? -12.669 9.717 20.033 1.00 95.19 193 GLN A C 1
ATOM 1496 O O . GLN A 1 193 ? -13.731 9.811 19.427 1.00 95.19 193 GLN A O 1
ATOM 1501 N N . PHE A 1 194 ? -11.622 9.040 19.577 1.00 97.56 194 PHE A N 1
ATOM 1502 C CA . PHE A 1 194 ? -11.586 8.427 18.262 1.00 97.56 194 PHE A CA 1
ATOM 1503 C C . PHE A 1 194 ? -11.349 6.925 18.362 1.00 97.56 194 PHE A C 1
ATOM 1505 O O . PHE A 1 194 ? -10.555 6.458 19.181 1.00 97.56 194 PHE A O 1
ATOM 1512 N N . ALA A 1 195 ? -12.004 6.173 17.486 1.00 97.56 195 ALA A N 1
ATOM 1513 C CA . ALA A 1 195 ? -11.764 4.748 17.324 1.00 97.56 195 ALA A CA 1
ATOM 1514 C C . ALA A 1 195 ? -12.014 4.326 15.874 1.00 97.56 195 ALA A C 1
ATOM 1516 O O . ALA A 1 195 ? -12.936 4.834 15.227 1.00 97.56 195 ALA A O 1
ATOM 1517 N N . LEU A 1 196 ? -11.206 3.395 15.359 1.00 97.44 196 LEU A N 1
ATOM 1518 C CA . LEU A 1 196 ? -11.475 2.787 14.063 1.00 97.44 196 LEU A CA 1
ATOM 1519 C C . LEU A 1 196 ? -12.448 1.624 14.232 1.00 97.44 196 LEU A C 1
ATOM 1521 O O . LEU A 1 196 ? -12.320 0.827 15.160 1.00 97.44 196 LEU A O 1
ATOM 1525 N N . ARG A 1 197 ? -13.407 1.525 13.317 1.00 96.88 197 ARG A N 1
ATOM 1526 C CA . ARG A 1 197 ? -14.397 0.444 13.279 1.00 96.88 197 ARG A CA 1
ATOM 1527 C C . ARG A 1 197 ? -14.304 -0.306 11.966 1.00 96.88 197 ARG A C 1
ATOM 1529 O O . ARG A 1 197 ? -14.042 0.299 10.922 1.00 96.88 197 ARG A O 1
ATOM 1536 N N . HIS A 1 198 ? -14.542 -1.608 12.034 1.00 96.56 198 HIS A N 1
ATOM 1537 C CA . HIS A 1 198 ? -14.487 -2.481 10.869 1.00 96.56 198 HIS A CA 1
ATOM 1538 C C . HIS A 1 198 ? -15.727 -2.361 9.993 1.00 96.56 198 HIS A C 1
ATOM 1540 O O . HIS A 1 198 ? -16.840 -2.125 10.463 1.00 96.56 198 HIS A O 1
ATOM 1546 N N . HIS A 1 199 ? -15.522 -2.588 8.700 1.00 95.06 199 HIS A N 1
ATOM 1547 C CA . HIS A 1 199 ? -16.594 -2.936 7.771 1.00 95.06 199 HIS A CA 1
ATOM 1548 C C . HIS A 1 199 ? -16.725 -4.459 7.692 1.00 95.06 199 HIS A C 1
ATOM 1550 O O . HIS A 1 199 ? -15.721 -5.168 7.740 1.00 95.06 199 HIS A O 1
ATOM 1556 N N . ALA A 1 200 ? -17.958 -4.955 7.546 1.00 83.81 200 ALA A N 1
ATOM 1557 C CA . ALA A 1 200 ? -18.312 -6.371 7.722 1.00 83.81 200 ALA A CA 1
ATOM 1558 C C . ALA A 1 200 ? -17.517 -7.365 6.848 1.00 83.81 200 ALA A C 1
ATOM 1560 O O . ALA A 1 200 ? -17.340 -8.510 7.250 1.00 83.81 200 ALA A O 1
ATOM 1561 N N . ASP A 1 201 ? -16.994 -6.917 5.702 1.00 82.56 201 ASP A N 1
ATOM 1562 C CA . ASP A 1 201 ? -16.285 -7.758 4.726 1.00 82.56 201 ASP A CA 1
ATOM 1563 C C . ASP A 1 201 ? -14.804 -7.367 4.543 1.00 82.56 201 ASP A C 1
ATOM 1565 O O . ASP A 1 201 ? -14.161 -7.733 3.554 1.00 82.56 201 ASP A O 1
ATOM 1569 N N . GLY A 1 202 ? -14.247 -6.572 5.462 1.00 85.31 202 GLY A N 1
ATOM 1570 C CA . GLY A 1 202 ? -12.844 -6.167 5.406 1.00 85.31 202 GLY A CA 1
ATOM 1571 C C . GLY A 1 202 ? -11.899 -7.335 5.733 1.00 85.31 202 GLY A C 1
ATOM 1572 O O . GLY A 1 202 ? -12.119 -8.030 6.725 1.00 85.31 202 GLY A O 1
ATOM 1573 N N . PRO A 1 203 ? -10.785 -7.530 4.997 1.00 88.25 203 PRO A N 1
ATOM 1574 C CA . PRO A 1 203 ? -9.802 -8.573 5.311 1.00 88.25 203 PRO A CA 1
ATOM 1575 C C . PRO A 1 203 ? -9.122 -8.360 6.673 1.00 88.25 203 PRO A C 1
ATOM 1577 O O . PRO A 1 203 ? -8.485 -9.268 7.196 1.00 88.25 203 PRO A O 1
ATOM 1580 N N . LEU A 1 204 ? -9.254 -7.165 7.255 1.00 88.94 204 LEU A N 1
ATOM 1581 C CA . LEU A 1 204 ? -8.681 -6.815 8.550 1.00 88.94 204 LEU A CA 1
ATOM 1582 C C . LEU A 1 204 ? -9.534 -7.268 9.743 1.00 88.94 204 LEU A C 1
ATOM 1584 O O . LEU A 1 204 ? -9.021 -7.238 10.859 1.00 88.94 204 LEU A O 1
ATOM 1588 N N . LEU A 1 205 ? -10.771 -7.737 9.530 1.00 85.94 205 LEU A N 1
ATOM 1589 C CA . LEU A 1 205 ? -11.709 -8.107 10.601 1.00 85.94 205 LEU A CA 1
ATOM 1590 C C . LEU A 1 205 ? -11.148 -9.159 11.564 1.00 85.94 205 LEU A C 1
ATOM 1592 O O . LEU A 1 205 ? -11.368 -9.087 12.767 1.00 85.94 205 LEU A O 1
ATOM 1596 N N . SER A 1 206 ? -10.386 -10.124 11.050 1.00 84.75 206 SER A N 1
ATOM 1597 C CA . SER A 1 206 ? -9.724 -11.143 11.873 1.00 84.75 206 SER A CA 1
ATOM 1598 C C . SER A 1 206 ? -8.330 -10.740 12.362 1.00 84.75 206 SER A C 1
ATOM 1600 O O . SER A 1 206 ? -7.730 -11.475 13.140 1.00 84.75 206 SER A O 1
ATOM 1602 N N . ALA A 1 207 ? -7.780 -9.630 11.863 1.00 87.00 207 ALA A N 1
ATOM 1603 C CA . ALA A 1 207 ? -6.397 -9.218 12.097 1.00 87.00 207 ALA A CA 1
ATOM 1604 C C . ALA A 1 207 ? -6.257 -8.175 13.214 1.00 87.00 207 ALA A C 1
ATOM 1606 O O . ALA A 1 207 ? -5.199 -8.080 13.831 1.00 87.00 207 ALA A O 1
ATOM 1607 N N . LEU A 1 208 ? -7.299 -7.382 13.464 1.00 93.06 208 LEU A N 1
ATOM 1608 C CA . LEU A 1 208 ? -7.278 -6.271 14.412 1.00 93.06 208 LEU A CA 1
ATOM 1609 C C . LEU A 1 208 ? -8.499 -6.324 15.341 1.00 93.06 208 LEU A C 1
ATOM 1611 O O . LEU A 1 208 ? -9.543 -6.829 14.932 1.00 93.06 208 LEU A O 1
ATOM 1615 N N . PRO A 1 209 ? -8.403 -5.788 16.574 1.00 93.25 209 PRO A N 1
ATOM 1616 C CA . PRO A 1 209 ? -9.561 -5.676 17.460 1.00 93.25 209 PRO A CA 1
ATOM 1617 C C . PRO A 1 209 ? -10.663 -4.806 16.839 1.00 93.25 209 PRO A C 1
ATOM 1619 O O . PRO A 1 209 ? -10.381 -3.954 15.999 1.00 93.25 209 PRO A O 1
ATOM 1622 N N . ASP A 1 210 ? -11.908 -4.989 17.277 1.00 92.19 210 ASP A N 1
ATOM 1623 C CA . ASP A 1 210 ? -13.025 -4.108 16.928 1.00 92.19 210 ASP A CA 1
ATOM 1624 C C . ASP A 1 210 ? -13.700 -3.591 18.212 1.00 92.19 210 ASP A C 1
ATOM 1626 O O . ASP A 1 210 ? -14.245 -4.396 18.975 1.00 92.19 210 ASP A O 1
ATOM 1630 N N . PRO A 1 211 ? -13.650 -2.277 18.500 1.00 94.88 211 PRO A N 1
ATOM 1631 C CA . PRO A 1 211 ? -12.961 -1.238 17.731 1.00 94.88 211 PRO A CA 1
ATOM 1632 C C . PRO A 1 211 ? -11.428 -1.284 17.888 1.00 94.88 211 PRO A C 1
ATOM 1634 O O . PRO A 1 211 ? -10.902 -1.741 18.905 1.00 94.88 211 PRO A O 1
ATOM 1637 N N . VAL A 1 212 ? -10.702 -0.727 16.913 1.00 95.50 212 VAL A N 1
ATOM 1638 C CA . VAL A 1 212 ? -9.269 -0.422 17.060 1.00 95.50 212 VAL A CA 1
ATOM 1639 C C . VAL A 1 212 ?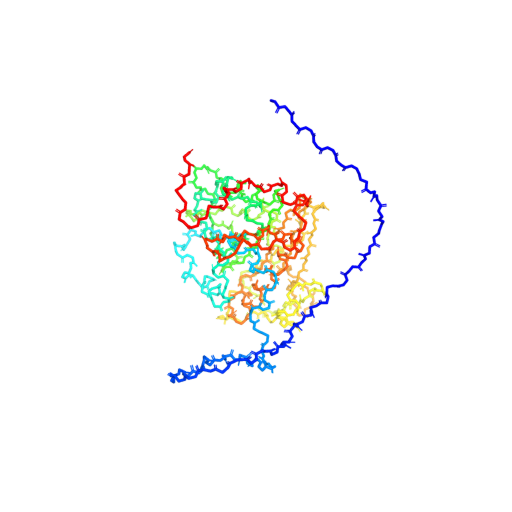 -9.135 0.942 17.747 1.00 95.50 212 VAL A C 1
ATOM 1641 O O . VAL A 1 212 ? -9.661 1.932 17.227 1.00 95.50 212 VAL A O 1
ATOM 1644 N N . PRO A 1 213 ? -8.442 1.048 18.894 1.00 94.94 213 PRO A N 1
ATOM 1645 C CA . PRO A 1 213 ? -8.251 2.334 19.556 1.00 94.94 213 PRO A CA 1
ATOM 1646 C C . PRO A 1 213 ? -7.412 3.278 18.685 1.00 94.94 213 PRO A C 1
ATOM 1648 O O . PRO A 1 213 ? -6.441 2.854 18.056 1.00 94.94 213 PRO A O 1
ATOM 1651 N N . PHE A 1 214 ? -7.767 4.566 18.658 1.00 95.81 214 PHE A N 1
ATOM 1652 C CA . PHE A 1 214 ? -6.894 5.581 18.069 1.00 95.81 214 PHE A CA 1
ATOM 1653 C C . PHE A 1 214 ? -5.630 5.729 18.934 1.00 95.81 214 PHE A C 1
ATOM 1655 O O . PHE A 1 214 ? -5.752 5.750 20.162 1.00 95.81 214 PHE A O 1
ATOM 1662 N N . PRO A 1 215 ? -4.426 5.817 18.340 1.00 94.25 215 PRO A N 1
ATOM 1663 C CA . PRO A 1 215 ? -3.182 5.797 19.101 1.00 94.25 215 PRO A CA 1
ATOM 1664 C C . PRO A 1 215 ? -3.075 6.991 20.050 1.00 94.25 215 PRO A C 1
ATOM 1666 O O . PRO A 1 215 ? -3.333 8.143 19.671 1.00 94.25 215 PRO A O 1
ATOM 1669 N N . ALA A 1 216 ? -2.637 6.722 21.279 1.00 92.62 216 ALA A N 1
ATOM 1670 C CA . ALA A 1 216 ? -2.281 7.773 22.217 1.00 92.62 216 ALA A CA 1
ATOM 1671 C C . ALA A 1 216 ? -0.987 8.477 21.777 1.00 92.62 216 ALA A C 1
ATOM 1673 O O . ALA A 1 216 ? -0.208 7.992 20.948 1.00 92.62 216 ALA A O 1
ATOM 1674 N N . ARG A 1 217 ? -0.738 9.659 22.347 1.00 90.50 217 ARG A N 1
ATOM 1675 C CA . ARG A 1 217 ? 0.461 10.439 22.033 1.00 90.50 217 ARG A CA 1
ATOM 1676 C C . ARG A 1 217 ? 1.717 9.641 22.390 1.00 90.50 217 ARG A C 1
ATOM 1678 O O . ARG A 1 217 ? 1.880 9.223 23.531 1.00 90.50 217 ARG A O 1
ATOM 1685 N N . GLY A 1 218 ? 2.619 9.487 21.423 1.00 90.06 218 GLY A N 1
ATOM 1686 C CA . GLY A 1 218 ? 3.869 8.739 21.586 1.00 90.06 218 GLY A CA 1
ATOM 1687 C C . GLY A 1 218 ? 3.770 7.247 21.253 1.00 90.06 218 GLY A C 1
ATOM 1688 O O . GLY A 1 218 ? 4.811 6.612 21.128 1.00 90.06 218 GLY A O 1
ATOM 1689 N N . GLU A 1 219 ? 2.567 6.697 21.050 1.00 91.31 219 GLU A N 1
ATOM 1690 C CA . GLU A 1 219 ? 2.397 5.307 20.598 1.00 91.31 219 GLU A CA 1
ATOM 1691 C C . GLU A 1 219 ? 2.600 5.167 19.085 1.00 91.31 219 GLU A C 1
ATOM 1693 O O . GLU A 1 219 ? 3.225 4.214 18.623 1.00 91.31 219 GLU A O 1
ATOM 1698 N N . ALA A 1 220 ? 2.076 6.121 18.311 1.00 92.44 220 ALA A N 1
ATOM 1699 C CA . ALA A 1 220 ? 2.227 6.205 16.861 1.00 92.44 220 ALA A CA 1
ATOM 1700 C C . ALA A 1 220 ? 1.995 7.645 16.366 1.00 92.44 220 ALA A C 1
ATOM 1702 O O . ALA A 1 220 ? 1.698 8.547 17.154 1.00 92.44 220 ALA A O 1
ATOM 1703 N N . ASP A 1 221 ? 2.128 7.867 15.055 1.00 92.88 221 ASP A N 1
ATOM 1704 C CA . ASP A 1 221 ? 1.794 9.149 14.428 1.00 92.88 221 ASP A CA 1
ATOM 1705 C C . ASP A 1 221 ? 0.286 9.432 14.581 1.00 92.88 221 ASP A C 1
ATOM 1707 O O . ASP A 1 221 ? -0.556 8.604 14.234 1.00 92.88 221 ASP A O 1
ATOM 1711 N N . GLN A 1 222 ? -0.075 10.593 15.125 1.00 94.56 222 GLN A N 1
ATOM 1712 C CA . GLN A 1 222 ? -1.479 10.975 15.319 1.00 94.56 222 GLN A CA 1
ATOM 1713 C C . GLN A 1 222 ? -2.048 11.768 14.134 1.00 94.56 222 GLN A C 1
ATOM 1715 O O . GLN A 1 222 ? -3.244 12.067 14.113 1.00 94.56 222 GLN A O 1
ATOM 1720 N N . ARG A 1 223 ? -1.227 12.089 13.123 1.00 95.81 223 ARG A N 1
ATOM 1721 C CA . ARG A 1 223 ? -1.682 12.764 11.906 1.00 95.81 223 ARG A CA 1
ATOM 1722 C C . ARG A 1 223 ? -2.591 11.825 11.128 1.00 95.81 223 ARG A C 1
ATOM 1724 O O . ARG A 1 223 ? -2.155 10.852 10.509 1.00 95.81 223 ARG A O 1
ATOM 1731 N N . TRP A 1 224 ? -3.873 12.160 11.113 1.00 96.81 224 TRP A N 1
ATOM 1732 C CA . TRP A 1 224 ? -4.872 11.410 10.374 1.00 96.81 224 TRP A CA 1
ATOM 1733 C C . TRP A 1 224 ? -4.865 11.819 8.903 1.00 96.81 224 TRP A C 1
ATOM 1735 O O . TRP A 1 224 ? -5.054 12.995 8.564 1.00 96.81 224 TRP A O 1
ATOM 1745 N N . ARG A 1 225 ? -4.607 10.855 8.018 1.00 95.75 225 ARG A N 1
ATOM 1746 C CA . ARG A 1 225 ? -4.554 11.040 6.560 1.00 95.75 225 ARG A CA 1
ATOM 1747 C C . ARG A 1 225 ? -5.437 9.997 5.878 1.00 95.75 225 ARG A C 1
ATOM 1749 O O . ARG A 1 225 ? -4.927 9.045 5.310 1.00 95.75 225 ARG A O 1
ATOM 1756 N N . PRO A 1 226 ? -6.764 10.162 5.948 1.00 96.75 226 PRO A N 1
ATOM 1757 C CA . PRO A 1 226 ? -7.696 9.195 5.401 1.00 96.75 226 PRO A CA 1
ATOM 1758 C C . PRO A 1 226 ? -7.645 9.189 3.879 1.00 96.75 226 PRO A C 1
ATOM 1760 O O . PRO A 1 226 ? -7.525 10.245 3.239 1.00 96.75 226 PRO A O 1
ATOM 1763 N N . ILE A 1 227 ? -7.856 8.006 3.312 1.00 95.69 227 ILE A N 1
ATOM 1764 C CA . ILE A 1 227 ? -8.392 7.876 1.959 1.00 95.69 227 ILE A CA 1
ATOM 1765 C C . ILE A 1 227 ? -9.922 7.997 2.021 1.00 95.69 227 ILE A C 1
ATOM 1767 O O . ILE A 1 227 ? -10.547 7.706 3.044 1.00 95.69 227 ILE A O 1
ATOM 1771 N N . ASN A 1 228 ? -10.536 8.479 0.943 1.00 89.94 228 ASN A N 1
ATOM 1772 C CA . ASN A 1 228 ? -11.990 8.559 0.836 1.00 89.94 228 ASN A CA 1
ATOM 1773 C C . ASN A 1 228 ? -12.508 7.928 -0.460 1.00 89.94 228 ASN A C 1
ATOM 1775 O O . ASN A 1 228 ? -11.778 7.785 -1.440 1.00 89.94 228 ASN A O 1
ATOM 1779 N N . GLY A 1 229 ? -13.802 7.603 -0.463 1.00 87.00 229 GLY A N 1
ATOM 1780 C CA . GLY A 1 229 ? -14.479 6.916 -1.565 1.00 87.00 229 GLY A CA 1
ATOM 1781 C C . GLY A 1 229 ? -14.754 7.754 -2.809 1.00 87.00 229 GLY A C 1
ATOM 1782 O O . GLY A 1 229 ? -15.580 7.355 -3.624 1.00 87.00 229 GLY A O 1
ATOM 1783 N N . SER A 1 230 ? -14.092 8.901 -2.982 1.00 89.94 230 SER A N 1
ATOM 1784 C CA . SER A 1 230 ? -14.246 9.738 -4.176 1.00 89.94 230 SER A CA 1
ATOM 1785 C C . SER A 1 230 ? -13.464 9.150 -5.356 1.00 89.94 230 SER A C 1
ATOM 1787 O O . SER A 1 230 ? -12.512 9.765 -5.837 1.00 89.94 230 SER A O 1
ATOM 1789 N N . VAL A 1 231 ? -13.846 7.963 -5.816 1.00 92.06 231 VAL A N 1
ATOM 1790 C CA . VAL A 1 231 ? -13.274 7.286 -6.993 1.00 92.06 231 VAL A CA 1
ATOM 1791 C C . VAL A 1 231 ? -14.112 7.556 -8.249 1.00 92.06 231 VAL A C 1
ATOM 1793 O O . VAL A 1 231 ? -15.178 8.170 -8.164 1.00 92.06 231 VAL A O 1
ATOM 1796 N N . ASP A 1 232 ? -13.625 7.150 -9.426 1.00 91.62 232 ASP A N 1
ATOM 1797 C CA . ASP A 1 232 ? -14.451 7.163 -10.637 1.00 91.62 232 ASP A CA 1
ATOM 1798 C C . ASP A 1 232 ? -15.687 6.262 -10.432 1.00 91.62 232 ASP A C 1
ATOM 1800 O O . ASP A 1 232 ? -15.549 5.192 -9.840 1.00 91.62 232 ASP A O 1
ATOM 1804 N N . PRO A 1 233 ? -16.888 6.635 -10.915 1.00 92.31 233 PRO A N 1
ATOM 1805 C CA . PRO A 1 233 ? -18.092 5.817 -10.738 1.00 92.31 233 PRO A CA 1
ATOM 1806 C C . PRO A 1 233 ? -17.999 4.397 -11.313 1.00 92.31 233 PRO A C 1
ATOM 1808 O O . PRO A 1 233 ? -18.810 3.541 -10.962 1.00 92.31 233 PRO A O 1
ATOM 1811 N N . SER A 1 234 ? -17.066 4.150 -12.236 1.00 94.12 234 SER A N 1
ATOM 1812 C CA . SER A 1 234 ? -16.820 2.825 -12.802 1.00 94.12 234 SER A CA 1
ATOM 1813 C C . SER A 1 234 ? -15.831 1.973 -12.002 1.00 94.12 234 SER A C 1
ATOM 1815 O O . SER A 1 234 ? -15.756 0.762 -12.231 1.00 94.12 234 SER A O 1
ATOM 1817 N N . ASP A 1 235 ? -15.121 2.576 -11.050 1.00 96.50 235 ASP A N 1
ATOM 1818 C CA . ASP A 1 235 ? -14.263 1.888 -10.095 1.00 96.50 235 ASP A CA 1
ATOM 1819 C C . ASP A 1 235 ? -15.058 1.498 -8.844 1.00 96.50 235 ASP A C 1
ATOM 1821 O O . ASP A 1 235 ? -16.114 2.053 -8.530 1.00 96.50 235 ASP A O 1
ATOM 1825 N N . ARG A 1 236 ? -14.545 0.526 -8.090 1.00 96.19 236 ARG A N 1
ATOM 1826 C CA . ARG A 1 236 ? -15.181 0.063 -6.856 1.00 96.19 236 ARG A CA 1
ATOM 1827 C C . ARG A 1 236 ? -14.345 0.449 -5.653 1.00 96.19 236 ARG A C 1
ATOM 1829 O O . ARG A 1 236 ? -13.220 -0.018 -5.499 1.00 96.19 236 ARG A O 1
ATOM 1836 N N . TYR A 1 237 ? -14.931 1.245 -4.770 1.00 96.31 237 TYR A N 1
ATOM 1837 C CA . TYR A 1 237 ? -14.350 1.570 -3.475 1.00 96.31 237 TYR A CA 1
ATOM 1838 C C . TYR A 1 237 ? -14.852 0.608 -2.398 1.00 96.31 237 TYR A C 1
ATOM 1840 O O . TYR A 1 237 ? -16.058 0.395 -2.273 1.00 96.31 237 TYR A O 1
ATOM 1848 N N . ARG A 1 238 ? -13.939 0.033 -1.613 1.00 96.12 238 ARG A N 1
ATOM 1849 C CA . ARG A 1 238 ? -14.255 -0.861 -0.495 1.00 96.12 238 ARG A CA 1
ATOM 1850 C C . ARG A 1 238 ? -13.583 -0.348 0.781 1.00 96.12 238 ARG A C 1
ATOM 1852 O O . ARG A 1 238 ? -12.382 -0.574 0.944 1.00 96.12 238 ARG A O 1
ATOM 1859 N N . PRO A 1 239 ? -14.313 0.337 1.674 1.00 96.25 239 PRO A N 1
ATOM 1860 C CA . PRO A 1 239 ? -13.770 0.708 2.973 1.00 96.25 239 PRO A CA 1
ATOM 1861 C C . PRO A 1 239 ? -13.596 -0.546 3.839 1.00 96.25 239 PRO A C 1
ATOM 1863 O O . PRO A 1 239 ? -14.414 -1.465 3.780 1.00 96.25 239 PRO A O 1
ATOM 1866 N N . TRP A 1 240 ? -12.522 -0.601 4.625 1.00 97.00 240 TRP A N 1
ATOM 1867 C CA . TRP A 1 240 ? -12.249 -1.706 5.555 1.00 97.00 240 TRP A CA 1
ATOM 1868 C C . TRP A 1 240 ? -12.216 -1.240 7.004 1.00 97.00 240 TRP A C 1
ATOM 1870 O O . TRP A 1 240 ? -12.739 -1.931 7.872 1.00 97.00 240 TRP A O 1
ATOM 1880 N N . LEU A 1 241 ? -11.646 -0.059 7.253 1.00 97.12 241 LEU A N 1
ATOM 1881 C CA . LEU A 1 241 ? -11.585 0.571 8.568 1.00 97.12 241 LEU A CA 1
ATOM 1882 C C . LEU A 1 241 ? -11.890 2.061 8.447 1.00 97.12 241 LEU A C 1
ATOM 1884 O O . LEU A 1 241 ? -11.096 2.785 7.845 1.00 97.12 241 LEU A O 1
ATOM 1888 N N . SER A 1 242 ? -12.969 2.520 9.080 1.00 97.31 242 SER A N 1
ATOM 1889 C CA . SER A 1 242 ? -13.292 3.950 9.180 1.00 97.31 242 SER A CA 1
ATOM 1890 C C . SER A 1 242 ? -12.961 4.489 10.557 1.00 97.31 242 SER A C 1
ATOM 1892 O O . SER A 1 242 ? -13.208 3.814 11.556 1.00 97.31 242 SER A O 1
ATOM 1894 N N . LEU A 1 243 ? -12.494 5.733 10.620 1.00 97.81 243 LEU A N 1
ATOM 1895 C CA . LEU A 1 243 ? -12.355 6.460 11.875 1.00 97.81 243 LEU A CA 1
ATOM 1896 C C . LEU A 1 243 ? -13.678 7.121 12.258 1.00 97.81 243 LEU A C 1
ATOM 1898 O O . LEU A 1 243 ? -14.223 7.899 11.474 1.00 97.81 243 LEU A O 1
ATOM 1902 N N . TYR A 1 244 ? -14.144 6.863 13.476 1.00 97.75 244 TYR A N 1
ATOM 1903 C CA . TYR A 1 244 ? -15.312 7.517 14.056 1.00 97.75 244 TYR A CA 1
ATOM 1904 C C . TYR A 1 244 ? -14.942 8.277 15.323 1.00 97.75 244 TYR A C 1
ATOM 1906 O O . TYR A 1 244 ? -14.076 7.829 16.078 1.00 97.75 244 TYR A O 1
ATOM 1914 N N . ASP A 1 245 ? -15.629 9.392 15.562 1.00 97.44 245 ASP A N 1
ATOM 1915 C CA . ASP A 1 245 ? -15.647 10.021 16.880 1.00 97.44 245 ASP A CA 1
ATOM 1916 C C . ASP A 1 245 ? -16.726 9.420 17.803 1.00 97.44 245 ASP A C 1
ATOM 1918 O O . ASP A 1 245 ? -17.525 8.557 17.419 1.00 97.44 245 ASP A O 1
ATOM 1922 N N . ASP A 1 246 ? -16.753 9.901 19.040 1.00 96.62 246 ASP A N 1
ATOM 1923 C CA . ASP A 1 246 ? -17.729 9.578 20.081 1.00 96.62 246 ASP A CA 1
ATOM 1924 C C . ASP A 1 246 ? -19.177 9.970 19.742 1.00 96.62 246 ASP A C 1
ATOM 1926 O O . ASP A 1 246 ? -20.116 9.399 20.298 1.00 96.62 246 ASP A O 1
ATOM 1930 N N . THR A 1 247 ? -19.380 10.878 18.786 1.00 96.44 247 THR A N 1
ATOM 1931 C CA . THR A 1 247 ? -20.704 11.243 18.256 1.00 96.44 247 THR A CA 1
ATOM 1932 C C . THR A 1 247 ? -21.127 10.416 17.043 1.00 96.44 247 THR A C 1
ATOM 1934 O O . THR A 1 247 ? -22.226 10.600 16.519 1.00 96.44 247 THR A O 1
ATOM 1937 N N . GLY A 1 248 ? -20.284 9.480 16.598 1.00 96.19 248 GLY A N 1
ATOM 1938 C CA . GLY A 1 248 ? -20.537 8.633 15.436 1.00 96.19 248 GLY A CA 1
ATOM 1939 C C . GLY A 1 248 ? -20.249 9.312 14.096 1.00 96.19 248 GLY A C 1
ATOM 1940 O O . GLY A 1 248 ? -20.615 8.772 13.051 1.00 96.19 248 GLY A O 1
ATOM 1941 N N . ARG A 1 249 ? -19.584 10.472 14.086 1.00 95.81 249 ARG A N 1
ATOM 1942 C CA . ARG A 1 249 ? -19.152 11.123 12.847 1.00 95.81 249 ARG A CA 1
ATOM 1943 C C . ARG A 1 249 ? -17.963 10.372 12.257 1.00 95.81 249 ARG A C 1
ATOM 1945 O O . ARG A 1 249 ? -16.981 10.134 12.952 1.00 95.81 249 ARG A O 1
ATOM 1952 N N . SER A 1 250 ? -18.033 10.057 10.962 1.00 95.56 250 SER A N 1
ATOM 1953 C CA . SER A 1 250 ? -16.903 9.490 10.216 1.00 95.56 250 SER A CA 1
ATOM 1954 C C . SER A 1 250 ? -15.916 10.573 9.772 1.00 95.56 250 SER A C 1
ATOM 1956 O O . SER A 1 250 ? -16.309 11.666 9.350 1.00 95.56 250 SER A O 1
ATOM 1958 N N . TYR A 1 251 ? -14.630 10.234 9.834 1.00 96.50 251 TYR A N 1
ATOM 1959 C CA . TYR A 1 251 ? -13.505 11.052 9.385 1.00 96.50 251 TYR A CA 1
ATOM 1960 C C . TYR A 1 251 ? -12.771 10.420 8.192 1.00 96.50 251 TYR A C 1
ATOM 1962 O O . TYR A 1 251 ? -11.651 10.817 7.886 1.00 96.50 251 TYR A O 1
ATOM 1970 N N . GLY A 1 252 ? -13.393 9.458 7.506 1.00 96.25 252 GLY A N 1
ATOM 1971 C CA . GLY A 1 252 ? -12.809 8.738 6.374 1.00 96.25 252 GLY A CA 1
ATOM 1972 C C . GLY A 1 252 ? -12.119 7.436 6.778 1.00 96.25 252 GLY A C 1
ATOM 1973 O O . GLY A 1 252 ? -12.302 6.940 7.893 1.00 96.25 252 GLY A O 1
ATOM 1974 N N . GLU A 1 253 ? -11.333 6.873 5.856 1.00 97.31 253 GLU A N 1
ATOM 1975 C CA . GLU A 1 253 ? -10.861 5.491 5.960 1.00 97.31 253 GLU A CA 1
ATOM 1976 C C . GLU A 1 253 ? -9.369 5.390 6.280 1.00 97.31 253 GLU A C 1
ATOM 1978 O O . GLU A 1 253 ? -8.523 5.968 5.595 1.00 97.31 253 GLU A O 1
ATOM 1983 N N . GLY A 1 254 ? -9.056 4.596 7.302 1.00 96.62 254 GLY A N 1
ATOM 1984 C CA . GLY A 1 254 ? -7.697 4.213 7.684 1.00 96.62 254 GLY A CA 1
ATOM 1985 C C . GLY A 1 254 ? -7.220 2.960 6.964 1.00 96.62 254 GLY A C 1
ATOM 1986 O O . GLY A 1 254 ? -6.026 2.697 6.926 1.00 96.62 254 GLY A O 1
ATOM 1987 N N . ALA A 1 255 ? -8.133 2.195 6.369 1.00 97.81 255 ALA A N 1
ATOM 1988 C CA . ALA A 1 255 ? -7.791 1.164 5.405 1.00 97.81 255 ALA A CA 1
ATOM 1989 C C . ALA A 1 255 ? -8.926 0.992 4.394 1.00 97.81 255 ALA A C 1
ATOM 1991 O O . ALA A 1 255 ? -10.098 0.942 4.776 1.00 97.81 255 ALA A O 1
ATOM 1992 N N . ALA A 1 256 ? -8.580 0.894 3.113 1.00 97.56 256 ALA A N 1
ATOM 1993 C CA . ALA A 1 256 ? -9.539 0.666 2.038 1.00 97.56 256 ALA A CA 1
ATOM 1994 C C . ALA A 1 256 ? -8.858 0.073 0.799 1.00 97.56 256 ALA A C 1
ATOM 1996 O O . ALA A 1 256 ? -7.649 0.223 0.603 1.00 97.56 256 ALA A O 1
ATOM 1997 N N . ALA A 1 257 ? -9.664 -0.540 -0.065 1.00 97.44 257 ALA A N 1
ATOM 1998 C CA . ALA A 1 257 ? -9.263 -0.944 -1.404 1.00 97.44 257 ALA A CA 1
ATOM 1999 C C . ALA A 1 257 ? -10.023 -0.166 -2.485 1.00 97.44 257 ALA A C 1
ATOM 2001 O O . ALA A 1 257 ? -11.210 0.136 -2.349 1.00 97.44 257 ALA A O 1
ATOM 2002 N N . ILE A 1 258 ? -9.331 0.102 -3.587 1.00 97.44 258 ILE A N 1
ATOM 2003 C CA . ILE A 1 258 ? -9.887 0.587 -4.846 1.00 97.44 258 ILE A CA 1
ATOM 2004 C C . ILE A 1 258 ? -9.663 -0.507 -5.883 1.00 97.44 258 ILE A C 1
ATOM 2006 O O . ILE A 1 258 ? -8.526 -0.905 -6.134 1.00 97.44 258 ILE A O 1
ATOM 2010 N N . GLU A 1 259 ? -10.737 -0.995 -6.490 1.00 96.88 259 GLU A N 1
ATOM 2011 C CA . GLU A 1 259 ? -10.682 -1.925 -7.616 1.00 96.88 259 GLU A CA 1
ATOM 2012 C C . GLU A 1 259 ? -11.015 -1.146 -8.883 1.00 96.88 259 GLU A C 1
ATOM 2014 O O . GLU A 1 259 ? -12.155 -0.719 -9.080 1.00 96.88 259 GLU A O 1
ATOM 2019 N N . PHE A 1 260 ? -10.012 -0.947 -9.730 1.00 96.69 260 PHE A N 1
ATOM 2020 C CA . PHE A 1 260 ? -10.167 -0.201 -10.967 1.00 96.69 260 PHE A CA 1
ATOM 2021 C C . PHE A 1 260 ? -10.922 -1.030 -12.002 1.00 96.69 260 PHE A C 1
ATOM 2023 O O . PHE A 1 260 ? -10.699 -2.238 -12.126 1.00 96.69 260 PHE A O 1
ATOM 2030 N N . ARG A 1 261 ? -11.743 -0.381 -12.832 1.00 94.56 261 ARG A N 1
ATOM 2031 C CA . ARG A 1 261 ? -12.435 -1.036 -13.957 1.00 94.56 261 ARG A CA 1
ATOM 2032 C C . ARG A 1 261 ? -11.478 -1.789 -14.886 1.00 94.56 261 ARG A C 1
ATOM 2034 O O . ARG A 1 261 ? -11.836 -2.829 -15.433 1.00 94.56 261 ARG A O 1
ATOM 2041 N N . ALA A 1 262 ? -10.266 -1.264 -15.063 1.00 90.75 262 ALA A N 1
ATOM 2042 C CA . ALA A 1 262 ? -9.217 -1.876 -15.878 1.00 90.75 262 ALA A CA 1
ATOM 2043 C C . ALA A 1 262 ? -8.659 -3.191 -15.285 1.00 90.75 262 ALA A C 1
ATOM 2045 O O . ALA A 1 262 ? -7.883 -3.878 -15.940 1.00 90.75 262 ALA A O 1
ATOM 2046 N N . GLY A 1 263 ? -9.057 -3.556 -14.062 1.00 93.44 263 GLY A N 1
ATOM 2047 C CA . GLY A 1 263 ? -8.655 -4.780 -13.367 1.00 93.44 263 GLY A CA 1
ATOM 2048 C C . GLY A 1 263 ? -7.577 -4.571 -12.303 1.00 93.44 263 GLY A C 1
ATOM 2049 O O . GLY A 1 263 ? -7.335 -5.479 -11.508 1.00 93.44 263 GLY A O 1
ATOM 2050 N N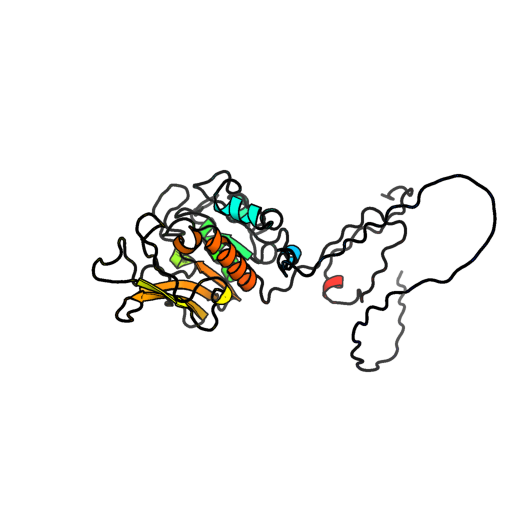 . GLY A 1 264 ? -6.946 -3.393 -12.260 1.00 96.94 264 GLY A N 1
ATOM 2051 C CA . GLY A 1 264 ? -5.958 -3.051 -11.238 1.00 96.94 264 GLY A CA 1
ATOM 2052 C C . GLY A 1 264 ? -6.577 -2.919 -9.851 1.00 96.94 264 GLY A C 1
ATOM 2053 O O . GLY A 1 264 ? -7.778 -2.686 -9.710 1.00 96.94 264 GLY A O 1
ATOM 2054 N N . ARG A 1 265 ? -5.750 -3.026 -8.810 1.00 97.75 265 ARG A N 1
ATOM 2055 C CA . ARG A 1 265 ? -6.177 -2.776 -7.426 1.00 97.75 265 ARG A CA 1
ATOM 2056 C C . ARG A 1 265 ? -5.174 -1.903 -6.696 1.00 97.75 265 ARG A C 1
ATOM 2058 O O . ARG A 1 265 ? -3.971 -2.093 -6.845 1.00 97.75 265 ARG A O 1
ATOM 2065 N N . LEU A 1 266 ? -5.669 -0.997 -5.867 1.00 98.00 266 LEU A N 1
ATOM 2066 C CA . LEU A 1 266 ? -4.868 -0.257 -4.901 1.00 98.00 266 LEU A CA 1
ATOM 2067 C C . LEU A 1 266 ? -5.415 -0.531 -3.507 1.00 98.00 266 LEU A C 1
ATOM 2069 O O . LEU A 1 266 ? -6.617 -0.437 -3.290 1.00 98.00 266 LEU A O 1
ATOM 2073 N N . VAL A 1 267 ? -4.541 -0.860 -2.567 1.00 98.06 267 VAL A N 1
ATOM 2074 C CA . VAL A 1 267 ? -4.875 -0.964 -1.145 1.00 98.06 267 VAL A CA 1
ATOM 2075 C C . VAL A 1 267 ? -4.112 0.117 -0.408 1.00 98.06 267 VAL A C 1
ATOM 2077 O O . VAL A 1 267 ? -2.911 0.259 -0.612 1.00 98.06 267 VAL A O 1
ATOM 2080 N N . TYR A 1 268 ? -4.799 0.855 0.452 1.00 98.06 268 TYR A N 1
ATOM 2081 C CA . TYR A 1 268 ? -4.195 1.823 1.356 1.00 98.06 268 TYR A CA 1
ATOM 2082 C C . TYR A 1 268 ? -4.377 1.360 2.797 1.00 98.06 268 TYR A C 1
ATOM 2084 O O . TYR A 1 268 ? -5.468 0.923 3.170 1.00 98.06 268 TYR A O 1
ATOM 2092 N N . VAL A 1 269 ? -3.322 1.494 3.598 1.00 97.62 269 VAL A N 1
ATOM 2093 C CA . VAL A 1 269 ? -3.360 1.346 5.053 1.00 97.62 269 VAL A CA 1
ATOM 2094 C C . VAL A 1 269 ? -2.689 2.562 5.682 1.00 97.62 269 VAL A C 1
ATOM 2096 O O . VAL A 1 269 ? -1.598 2.961 5.283 1.00 97.62 269 VAL A O 1
ATOM 2099 N N . TRP A 1 270 ? -3.331 3.149 6.683 1.00 97.00 270 TRP A N 1
ATOM 2100 C CA . TRP A 1 270 ? -2.792 4.261 7.448 1.00 97.00 270 TRP A CA 1
ATOM 2101 C C . TRP A 1 270 ? -1.555 3.828 8.236 1.00 97.00 270 TRP A C 1
ATOM 2103 O O . TRP A 1 270 ? -1.583 2.823 8.948 1.00 97.00 270 TRP A O 1
ATOM 2113 N N . ALA A 1 271 ? -0.483 4.617 8.132 1.00 95.69 271 ALA A N 1
ATOM 2114 C CA . ALA A 1 271 ? 0.838 4.279 8.659 1.00 95.69 271 ALA A CA 1
ATOM 2115 C C . ALA A 1 271 ? 0.828 3.855 10.132 1.00 95.69 271 ALA A C 1
ATOM 2117 O O . ALA A 1 271 ? 1.535 2.928 10.513 1.00 95.69 271 ALA A O 1
ATOM 2118 N N . SER A 1 272 ? -0.005 4.478 10.966 1.00 95.12 272 SER A N 1
ATOM 2119 C CA . SER A 1 272 ? -0.039 4.195 12.404 1.00 95.12 272 SER A CA 1
ATOM 2120 C C . SER A 1 272 ? -0.550 2.795 12.746 1.00 95.12 272 SER A C 1
ATOM 2122 O O . SER A 1 272 ? -0.170 2.263 13.785 1.00 95.12 272 SER A O 1
ATOM 2124 N N . LEU A 1 273 ? -1.312 2.149 11.854 1.00 94.62 273 LEU A N 1
ATOM 2125 C CA . LEU A 1 273 ? -1.687 0.732 11.990 1.00 94.62 273 LEU A CA 1
ATOM 2126 C C . LEU A 1 273 ? -0.500 -0.221 11.761 1.00 94.62 273 LEU A C 1
ATOM 2128 O O . LEU A 1 273 ? -0.578 -1.401 12.089 1.00 94.62 273 LEU A O 1
ATOM 2132 N N . LEU A 1 274 ? 0.602 0.285 11.202 1.00 94.12 274 LEU A N 1
ATOM 2133 C CA . LEU A 1 274 ? 1.827 -0.460 10.907 1.00 94.12 274 LEU A CA 1
ATOM 2134 C C . LEU A 1 274 ? 2.939 -0.175 11.935 1.00 94.12 274 LEU A C 1
ATOM 2136 O O . LEU A 1 274 ? 4.038 -0.721 11.827 1.00 94.12 274 LEU A O 1
ATOM 2140 N N . VAL A 1 275 ? 2.672 0.676 12.940 1.00 90.00 275 VAL A N 1
ATOM 2141 C CA . VAL A 1 275 ? 3.673 1.123 13.926 1.00 90.00 275 VAL A CA 1
ATOM 2142 C C . VAL A 1 275 ? 3.815 0.183 15.124 1.00 90.00 275 VAL A C 1
ATOM 2144 O O . VAL A 1 275 ? 4.793 0.296 15.858 1.00 90.00 275 VAL A O 1
ATOM 2147 N N . ARG A 1 276 ? 2.927 -0.783 15.341 1.00 84.69 276 ARG A N 1
ATOM 2148 C CA . ARG A 1 276 ? 3.114 -1.807 16.382 1.00 84.69 276 ARG A CA 1
ATOM 2149 C C . ARG A 1 276 ? 3.408 -3.150 15.732 1.00 84.69 276 ARG A C 1
ATOM 2151 O O . ARG A 1 276 ? 2.723 -3.504 14.783 1.00 84.69 276 ARG A O 1
ATOM 2158 N N . ASP A 1 277 ? 4.418 -3.880 16.201 1.00 80.44 277 ASP A N 1
ATOM 2159 C CA . ASP A 1 277 ? 4.884 -5.096 15.512 1.00 80.44 277 ASP A CA 1
ATOM 2160 C C . ASP A 1 277 ? 3.815 -6.199 15.463 1.00 80.44 277 ASP A C 1
ATOM 2162 O O . ASP A 1 277 ? 3.658 -6.854 14.432 1.00 80.44 277 ASP A O 1
ATOM 2166 N N . ASP A 1 278 ? 3.034 -6.342 16.539 1.00 77.50 278 ASP A N 1
ATOM 2167 C CA . ASP A 1 278 ? 1.900 -7.270 16.639 1.00 77.50 278 ASP A CA 1
ATOM 2168 C C . ASP A 1 278 ? 0.818 -6.973 15.588 1.00 77.50 278 ASP A C 1
ATOM 2170 O O . ASP A 1 278 ? 0.358 -7.871 14.883 1.00 77.50 278 ASP A O 1
ATOM 2174 N N . GLN A 1 279 ? 0.452 -5.700 15.434 1.00 88.38 279 GLN A N 1
ATOM 2175 C CA . GLN A 1 279 ? -0.546 -5.254 14.460 1.00 88.38 279 GLN A CA 1
ATOM 2176 C C . GLN A 1 279 ? -0.000 -5.269 13.032 1.00 88.38 279 GLN A C 1
ATOM 2178 O O . GLN A 1 279 ? -0.683 -5.707 12.110 1.00 88.38 279 GLN A O 1
ATOM 2183 N N . CYS A 1 280 ? 1.242 -4.829 12.848 1.00 91.12 280 CYS A N 1
ATOM 2184 C CA . CYS A 1 280 ? 1.888 -4.707 11.550 1.00 91.12 280 CYS A CA 1
ATOM 2185 C C . CYS A 1 280 ? 1.967 -6.061 10.842 1.00 91.12 280 CYS A C 1
ATOM 2187 O O . CYS A 1 280 ? 1.594 -6.168 9.674 1.00 91.12 280 CYS A O 1
ATOM 2189 N N . ALA A 1 281 ? 2.363 -7.111 11.566 1.00 89.38 281 ALA A N 1
ATOM 2190 C CA . ALA A 1 281 ? 2.388 -8.466 11.038 1.00 89.38 281 ALA A CA 1
ATOM 2191 C C . ALA A 1 281 ? 1.002 -8.951 10.585 1.00 89.38 281 ALA A C 1
ATOM 2193 O O . ALA A 1 281 ? 0.850 -9.432 9.459 1.00 89.38 281 ALA A O 1
ATOM 2194 N N . ALA A 1 282 ? -0.012 -8.779 11.438 1.00 90.19 282 ALA A N 1
ATOM 2195 C CA . ALA A 1 282 ? -1.378 -9.206 11.154 1.00 90.19 282 ALA A CA 1
ATOM 2196 C C . ALA A 1 282 ? -1.984 -8.446 9.961 1.00 90.19 282 ALA A C 1
ATOM 2198 O O . ALA A 1 282 ? -2.580 -9.053 9.068 1.00 90.19 282 ALA A O 1
ATOM 2199 N N . VAL A 1 283 ? -1.777 -7.128 9.905 1.00 94.44 283 VAL A N 1
ATOM 2200 C CA . VAL A 1 283 ? -2.222 -6.273 8.800 1.00 94.44 283 VAL A CA 1
ATOM 2201 C C . VAL A 1 283 ? -1.525 -6.666 7.505 1.00 94.44 283 VAL A C 1
ATOM 2203 O O . VAL A 1 283 ? -2.208 -6.909 6.513 1.00 94.44 283 VAL A O 1
ATOM 2206 N N . LEU A 1 284 ? -0.193 -6.783 7.507 1.00 93.19 284 LEU A N 1
ATOM 2207 C CA . LEU A 1 284 ? 0.589 -7.153 6.327 1.00 93.19 284 LEU A CA 1
ATOM 2208 C C . LEU A 1 284 ? 0.149 -8.509 5.764 1.00 93.19 284 LEU A C 1
ATOM 2210 O O . LEU A 1 284 ? -0.050 -8.645 4.556 1.00 93.19 284 LEU A O 1
ATOM 2214 N N . GLN A 1 285 ? -0.055 -9.499 6.632 1.00 89.81 285 GLN A N 1
ATOM 2215 C CA . GLN A 1 285 ? -0.558 -10.807 6.232 1.00 89.81 285 GLN A CA 1
ATOM 2216 C C . GLN A 1 285 ? -1.957 -10.710 5.608 1.00 89.81 285 GLN A C 1
ATOM 2218 O O . GLN A 1 285 ? -2.171 -11.239 4.517 1.00 89.81 285 GLN A O 1
ATOM 2223 N N . ALA A 1 286 ? -2.894 -10.012 6.253 1.00 92.56 286 ALA A N 1
ATOM 2224 C CA . ALA A 1 286 ? -4.266 -9.877 5.769 1.00 92.56 286 ALA A CA 1
ATOM 2225 C C . ALA A 1 286 ? -4.352 -9.151 4.415 1.00 92.56 286 ALA A C 1
ATOM 2227 O O . ALA A 1 286 ? -5.050 -9.604 3.502 1.00 92.56 286 ALA A O 1
ATOM 2228 N N . VAL A 1 287 ? -3.608 -8.052 4.237 1.00 95.06 287 VAL A N 1
ATOM 2229 C CA . VAL A 1 287 ? -3.611 -7.306 2.968 1.00 95.06 287 VAL A CA 1
ATOM 2230 C C . VAL A 1 287 ? -2.915 -8.074 1.849 1.00 95.06 287 VAL A C 1
ATOM 2232 O O . VAL A 1 287 ? -3.392 -8.038 0.717 1.00 95.06 287 VAL A O 1
ATOM 2235 N N . LEU A 1 288 ? -1.844 -8.822 2.144 1.00 93.38 288 LEU A N 1
ATOM 2236 C CA . LEU A 1 288 ? -1.210 -9.715 1.171 1.00 93.38 288 LEU A CA 1
ATOM 2237 C C . LEU A 1 288 ? -2.144 -10.855 0.768 1.00 93.38 288 LEU A C 1
ATOM 2239 O O . LEU A 1 288 ? -2.250 -11.160 -0.416 1.00 93.38 288 LEU A O 1
ATOM 2243 N N . GLN A 1 289 ? -2.856 -11.462 1.717 1.00 90.94 289 GLN A N 1
ATOM 2244 C CA . GLN A 1 289 ? -3.847 -12.496 1.418 1.00 90.94 289 GLN A CA 1
ATOM 2245 C C . GLN A 1 289 ? -4.949 -11.958 0.504 1.00 90.94 289 GLN A C 1
ATOM 2247 O O . GLN A 1 289 ? -5.229 -12.568 -0.527 1.00 90.94 289 GLN A O 1
ATOM 2252 N N . TYR A 1 290 ? -5.509 -10.783 0.807 1.00 93.06 290 TYR A N 1
ATOM 2253 C CA . TYR A 1 290 ? -6.461 -10.111 -0.081 1.00 93.06 290 TYR A CA 1
ATOM 2254 C C . TYR A 1 290 ? -5.854 -9.823 -1.466 1.00 93.06 290 TYR A C 1
ATOM 2256 O O . TYR A 1 290 ? -6.476 -10.073 -2.500 1.00 93.06 290 TYR A O 1
ATOM 2264 N N . ALA A 1 291 ? -4.610 -9.344 -1.509 1.00 94.12 291 ALA A N 1
ATOM 2265 C CA . ALA A 1 291 ? -3.913 -9.017 -2.747 1.00 94.12 291 ALA A CA 1
ATOM 2266 C C . ALA A 1 291 ? -3.539 -10.241 -3.583 1.00 94.12 291 ALA A C 1
ATOM 2268 O O . ALA A 1 291 ? -3.365 -10.108 -4.790 1.00 94.12 291 ALA A O 1
ATOM 2269 N N . LEU A 1 292 ? -3.428 -11.422 -2.985 1.00 93.00 292 LEU A N 1
ATOM 2270 C CA . LEU A 1 292 ? -3.159 -12.668 -3.695 1.00 93.00 292 LEU A CA 1
ATOM 2271 C C . LEU A 1 292 ? -4.432 -13.460 -3.999 1.00 93.00 292 LEU A C 1
ATOM 2273 O O . LEU A 1 292 ? -4.427 -14.298 -4.900 1.00 93.00 292 LEU A O 1
ATOM 2277 N N . ALA A 1 293 ? -5.532 -13.170 -3.303 1.00 87.69 293 ALA A N 1
ATOM 2278 C CA . ALA A 1 293 ? -6.823 -13.782 -3.567 1.00 87.69 293 ALA A CA 1
ATOM 2279 C C . ALA A 1 293 ? -7.223 -13.572 -5.034 1.00 87.69 293 ALA A C 1
ATOM 2281 O O . ALA A 1 293 ? -7.052 -12.489 -5.597 1.00 87.69 293 ALA A O 1
ATOM 2282 N N . GLU A 1 294 ? -7.755 -14.613 -5.670 1.00 86.81 294 GLU A N 1
ATOM 2283 C CA . GLU A 1 294 ? -8.200 -14.600 -7.074 1.00 86.81 294 GLU A CA 1
ATOM 2284 C C . GLU A 1 294 ? -7.079 -14.452 -8.120 1.00 86.81 294 GLU A C 1
ATOM 2286 O O . GLU A 1 294 ? -7.364 -14.483 -9.317 1.00 86.81 294 GLU A O 1
ATOM 2291 N N . LEU A 1 295 ? -5.807 -14.316 -7.722 1.00 90.06 295 LEU A N 1
ATOM 2292 C CA . LEU A 1 295 ? -4.707 -14.451 -8.672 1.00 90.06 295 LEU A CA 1
ATOM 2293 C C . LEU A 1 295 ? -4.493 -15.926 -8.999 1.00 90.06 295 LEU A C 1
ATOM 2295 O O . LEU A 1 295 ? -4.429 -16.779 -8.114 1.00 90.06 295 LEU A O 1
ATOM 2299 N N . THR A 1 296 ? -4.316 -16.224 -10.283 1.00 86.19 296 THR A N 1
ATOM 2300 C CA . THR A 1 296 ? -3.782 -17.524 -10.685 1.00 86.19 296 THR A CA 1
ATOM 2301 C C . THR A 1 296 ? -2.282 -17.527 -10.390 1.00 86.19 296 THR A C 1
ATOM 2303 O O . THR A 1 296 ? -1.573 -16.660 -10.914 1.00 86.19 296 THR A O 1
ATOM 2306 N N . PRO A 1 297 ? -1.779 -18.452 -9.554 1.00 82.62 297 PRO A N 1
ATOM 2307 C CA . PRO A 1 297 ? -0.349 -18.554 -9.325 1.00 82.62 297 PRO A CA 1
ATOM 2308 C C . PRO A 1 297 ? 0.357 -18.853 -10.651 1.00 82.62 297 PRO A C 1
ATOM 2310 O O . PRO A 1 297 ? -0.180 -19.591 -11.486 1.00 82.62 297 PRO A O 1
ATOM 2313 N N . PRO A 1 298 ? 1.550 -18.286 -10.885 1.00 77.12 298 PRO A N 1
ATOM 2314 C CA . PRO A 1 298 ? 2.320 -18.638 -12.064 1.00 77.12 298 PRO A CA 1
ATOM 2315 C C . PRO A 1 298 ? 2.627 -20.143 -12.048 1.00 77.12 298 PRO A C 1
ATOM 2317 O O . PRO A 1 298 ? 2.799 -20.722 -10.972 1.00 77.12 298 PRO A O 1
ATOM 2320 N N . PRO A 1 299 ? 2.741 -20.785 -13.223 1.00 73.69 299 PRO A N 1
ATOM 2321 C CA . PRO A 1 299 ? 3.104 -22.192 -13.287 1.00 73.69 299 PRO A CA 1
ATOM 2322 C C . PRO A 1 299 ? 4.439 -22.411 -12.573 1.00 73.69 299 PRO A C 1
ATOM 2324 O O . PRO A 1 299 ? 5.431 -21.725 -12.852 1.00 73.69 299 PRO A O 1
ATOM 2327 N N . THR A 1 300 ? 4.455 -23.354 -11.631 1.00 69.00 300 THR A N 1
ATOM 2328 C CA . THR A 1 300 ? 5.657 -23.709 -10.881 1.00 69.00 300 THR A CA 1
ATOM 2329 C C . THR A 1 300 ? 6.722 -24.201 -11.854 1.00 69.00 300 THR A C 1
ATOM 2331 O O . THR A 1 300 ? 6.520 -25.176 -12.576 1.00 69.00 300 THR A O 1
ATOM 2334 N N . ARG A 1 301 ? 7.872 -23.522 -11.887 1.00 65.38 301 ARG A N 1
ATOM 2335 C CA . ARG A 1 301 ? 9.035 -23.978 -12.652 1.00 65.38 301 ARG A CA 1
ATOM 2336 C C . ARG A 1 301 ? 9.909 -24.820 -11.739 1.00 65.38 301 ARG A C 1
ATOM 2338 O O . ARG A 1 301 ? 10.538 -24.290 -10.828 1.00 65.38 301 ARG A O 1
ATOM 2345 N N . LEU A 1 302 ? 9.933 -26.124 -11.983 1.00 63.47 302 LEU A N 1
ATOM 2346 C CA . LEU A 1 302 ? 10.833 -27.049 -11.308 1.00 63.47 302 LEU A CA 1
ATOM 2347 C C . LEU A 1 302 ? 12.019 -27.328 -12.228 1.00 63.47 302 LEU A C 1
ATOM 2349 O O . LEU A 1 302 ? 11.846 -27.835 -13.334 1.00 63.47 302 LEU A O 1
ATOM 2353 N N . THR A 1 303 ? 13.225 -27.012 -11.762 1.00 63.47 303 THR A N 1
ATOM 2354 C CA . THR A 1 303 ? 14.458 -27.412 -12.443 1.00 63.47 303 THR A CA 1
ATOM 2355 C C . THR A 1 303 ? 14.987 -28.669 -11.768 1.00 63.47 303 THR A C 1
ATOM 2357 O O . THR A 1 303 ? 15.532 -28.611 -10.667 1.00 63.47 303 THR A O 1
ATOM 2360 N N . CYS A 1 304 ? 14.833 -29.819 -12.421 1.00 60.66 304 CYS A N 1
ATOM 2361 C CA . CYS A 1 304 ? 15.468 -31.057 -11.987 1.00 60.66 304 CYS A CA 1
ATOM 2362 C C . CYS A 1 304 ? 16.859 -31.151 -12.623 1.00 60.66 304 CYS A C 1
ATOM 2364 O O . CYS A 1 304 ? 16.986 -31.446 -13.808 1.00 60.66 304 CYS A O 1
ATOM 2366 N N . VAL A 1 305 ? 17.905 -30.863 -11.844 1.00 62.88 305 VAL A N 1
ATOM 2367 C CA . VAL A 1 305 ? 19.294 -30.907 -12.341 1.00 62.88 305 VAL A CA 1
ATOM 2368 C C . VAL A 1 305 ? 19.805 -32.347 -12.434 1.00 62.88 305 VAL A C 1
ATOM 2370 O O . VAL A 1 305 ? 20.617 -32.662 -13.300 1.00 62.88 305 VAL A O 1
ATOM 2373 N N . ARG A 1 306 ? 19.339 -33.234 -11.545 1.00 65.44 306 ARG A N 1
ATOM 2374 C CA . ARG A 1 306 ? 19.656 -34.667 -11.542 1.00 65.44 306 ARG A CA 1
ATOM 2375 C C . ARG A 1 306 ? 18.486 -35.457 -10.982 1.00 65.44 306 ARG A C 1
ATOM 2377 O O . ARG A 1 306 ? 17.927 -35.087 -9.954 1.00 65.44 306 ARG A O 1
ATOM 2384 N N . THR A 1 307 ? 18.182 -36.577 -11.618 1.00 62.41 307 THR A N 1
ATOM 2385 C CA . THR A 1 307 ? 17.257 -37.580 -11.098 1.00 62.41 307 THR A CA 1
ATOM 2386 C C . THR A 1 307 ? 17.754 -38.969 -11.506 1.00 62.41 307 THR A C 1
ATOM 2388 O O . THR A 1 307 ? 18.253 -39.116 -12.623 1.00 62.41 307 THR A O 1
ATOM 2391 N N . PRO A 1 308 ? 17.685 -39.982 -10.621 1.00 71.56 308 PRO A N 1
ATOM 2392 C CA . PRO A 1 308 ? 18.128 -41.343 -10.938 1.00 71.56 308 PRO A CA 1
ATOM 2393 C C . PRO A 1 308 ? 17.230 -42.039 -11.973 1.00 71.56 308 PRO A C 1
ATOM 2395 O O . PRO A 1 308 ? 17.638 -43.032 -12.566 1.00 71.56 308 PRO A O 1
ATOM 2398 N N . ALA A 1 309 ? 16.025 -41.515 -12.204 1.00 66.75 309 ALA A N 1
ATOM 2399 C CA . ALA A 1 309 ? 15.099 -41.958 -13.240 1.00 66.75 309 ALA A CA 1
ATOM 2400 C C . ALA A 1 309 ? 14.393 -40.740 -13.861 1.00 66.75 309 ALA A C 1
ATOM 2402 O O . ALA A 1 309 ? 14.240 -39.733 -13.166 1.00 66.75 309 ALA A O 1
ATOM 2403 N N . PRO A 1 310 ? 13.947 -40.789 -15.130 1.00 64.81 310 PRO A N 1
ATOM 2404 C CA . PRO A 1 310 ? 13.166 -39.708 -15.727 1.00 64.81 310 PRO A CA 1
ATOM 2405 C C . PRO A 1 310 ? 12.006 -39.286 -14.811 1.00 64.81 310 PRO A C 1
ATOM 2407 O O . PRO A 1 310 ? 11.369 -40.160 -14.215 1.00 64.81 310 PRO A O 1
ATOM 2410 N N . PRO A 1 311 ? 11.724 -37.978 -14.664 1.00 65.44 311 PRO A N 1
ATOM 2411 C CA . PRO A 1 311 ? 10.615 -37.543 -13.830 1.00 65.44 311 PRO A CA 1
ATOM 2412 C C . PRO A 1 311 ? 9.310 -38.116 -14.391 1.00 65.44 311 PRO A C 1
ATOM 2414 O O . PRO A 1 311 ? 9.008 -37.956 -15.575 1.00 65.44 311 PRO A O 1
ATOM 2417 N N . MET A 1 312 ? 8.536 -38.795 -13.545 1.00 59.94 312 MET A N 1
ATOM 2418 C CA . MET A 1 312 ? 7.166 -39.159 -13.891 1.00 59.94 312 MET A CA 1
ATOM 2419 C C . MET A 1 312 ?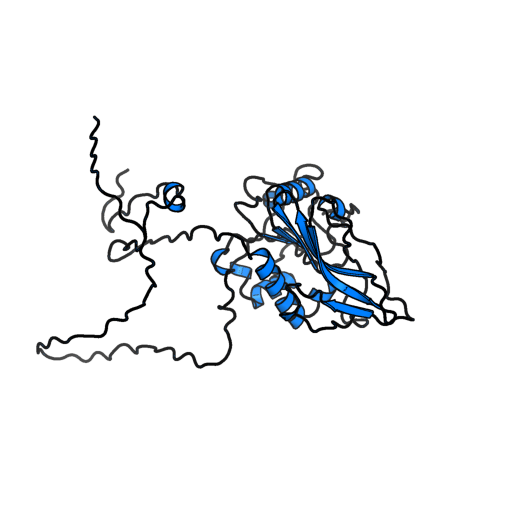 6.320 -37.890 -13.880 1.00 59.94 312 MET A C 1
ATOM 2421 O O . MET A 1 312 ? 6.177 -37.244 -12.846 1.00 59.94 312 MET A O 1
ATOM 2425 N N . LEU A 1 313 ? 5.779 -37.535 -15.041 1.00 63.12 313 LEU A N 1
ATOM 2426 C CA . LEU A 1 313 ? 4.810 -36.456 -15.178 1.00 63.12 313 LEU A CA 1
ATOM 2427 C C . LEU A 1 313 ? 3.431 -37.044 -14.876 1.00 63.12 313 LEU A C 1
ATOM 2429 O O . LEU A 1 313 ? 2.879 -37.791 -15.680 1.00 63.12 313 LEU A O 1
ATOM 2433 N N . ASP A 1 314 ? 2.887 -36.744 -13.702 1.00 58.75 314 ASP A N 1
ATOM 2434 C CA . ASP A 1 314 ? 1.593 -37.234 -13.216 1.00 58.75 314 ASP A CA 1
ATOM 2435 C C . ASP A 1 314 ? 0.406 -36.355 -13.665 1.00 58.75 314 ASP A C 1
ATOM 2437 O O . ASP A 1 314 ? -0.634 -36.296 -13.010 1.00 58.75 314 ASP A O 1
ATOM 2441 N N . GLY A 1 315 ? 0.525 -35.705 -14.830 1.00 61.22 315 GLY A N 1
ATOM 2442 C CA . GLY A 1 315 ? -0.480 -34.794 -15.378 1.00 61.22 315 GLY A CA 1
ATOM 2443 C C . GLY A 1 315 ? -0.590 -34.830 -16.904 1.00 61.22 315 GLY A C 1
ATOM 2444 O O . GLY A 1 315 ? 0.243 -35.398 -17.607 1.00 61.22 315 GLY A O 1
ATOM 2445 N N . TRP A 1 316 ? -1.645 -34.202 -17.430 1.00 59.16 316 TRP A N 1
ATOM 2446 C CA . TRP A 1 316 ? -1.872 -34.081 -18.870 1.00 59.16 316 TRP A CA 1
ATOM 2447 C C . TRP A 1 316 ? -1.091 -32.873 -19.398 1.00 59.16 316 TRP A C 1
ATOM 2449 O O . TRP A 1 316 ? -1.464 -31.725 -19.154 1.00 59.16 316 TRP A O 1
ATOM 2459 N N . LEU A 1 317 ? -0.019 -33.128 -20.152 1.00 60.81 317 LEU A N 1
ATOM 2460 C CA . LEU A 1 317 ? 0.786 -32.092 -20.826 1.00 60.81 317 LEU A CA 1
ATOM 2461 C C . LEU A 1 317 ? 0.022 -31.352 -21.936 1.00 60.81 317 LEU A C 1
ATOM 2463 O O . LEU A 1 317 ? 0.529 -30.401 -22.527 1.00 60.81 317 LEU A O 1
ATOM 2467 N N . ASP A 1 318 ? -1.207 -31.776 -22.214 1.00 61.53 318 ASP A N 1
ATOM 2468 C CA . ASP A 1 318 ? -2.039 -31.218 -23.271 1.00 61.53 318 ASP A CA 1
ATOM 2469 C C . ASP A 1 318 ? -2.797 -29.953 -22.840 1.00 61.53 318 ASP A C 1
ATOM 2471 O O . ASP A 1 318 ? -3.409 -29.306 -23.700 1.00 61.53 318 ASP A O 1
ATOM 2475 N N . ASP A 1 319 ? -2.765 -29.595 -21.548 1.00 60.16 319 ASP A N 1
ATOM 2476 C CA . ASP A 1 319 ? -3.364 -28.365 -21.017 1.00 60.16 319 ASP A CA 1
ATOM 2477 C C . ASP A 1 319 ? -2.750 -27.123 -21.693 1.00 60.16 319 ASP A C 1
ATOM 2479 O O . ASP A 1 319 ? -1.556 -27.073 -22.009 1.00 60.16 319 ASP A O 1
ATOM 2483 N N . ARG A 1 320 ? -3.572 -26.087 -21.915 1.00 61.00 320 ARG A N 1
ATOM 2484 C CA . ARG A 1 320 ? -3.144 -24.805 -22.502 1.00 61.00 320 ARG A CA 1
ATOM 2485 C C . ARG A 1 320 ? -1.907 -24.223 -21.815 1.00 61.00 320 ARG A C 1
ATOM 2487 O O . ARG A 1 320 ? -1.088 -23.606 -22.492 1.00 61.00 320 ARG A O 1
ATOM 2494 N N . THR A 1 321 ? -1.768 -24.434 -20.511 1.00 53.59 321 THR A N 1
ATOM 2495 C CA . THR A 1 321 ? -0.652 -23.932 -19.702 1.00 53.59 321 THR A CA 1
ATOM 2496 C C . THR A 1 321 ? 0.688 -24.537 -20.133 1.00 53.59 321 THR A C 1
ATOM 2498 O O . THR A 1 321 ? 1.679 -23.816 -20.234 1.00 53.59 321 THR A O 1
ATOM 2501 N N . TRP A 1 322 ? 0.718 -25.832 -20.467 1.00 57.41 322 TRP A N 1
ATOM 2502 C CA . TRP A 1 322 ? 1.929 -26.532 -20.913 1.00 57.41 322 TRP A CA 1
ATOM 2503 C C . TRP A 1 322 ? 2.298 -26.204 -22.360 1.00 57.41 322 TRP A C 1
ATOM 2505 O O . TRP A 1 322 ? 3.475 -26.043 -22.666 1.00 57.41 322 TRP A O 1
ATOM 2515 N N . ARG A 1 323 ? 1.311 -26.005 -23.245 1.00 60.62 323 ARG A N 1
ATOM 2516 C CA . ARG A 1 323 ? 1.568 -25.615 -24.648 1.00 60.62 323 ARG A CA 1
ATOM 2517 C C . ARG A 1 323 ? 2.191 -24.227 -24.792 1.00 60.62 323 ARG A C 1
ATOM 2519 O O . ARG A 1 323 ? 2.845 -23.955 -25.792 1.00 60.62 323 ARG A O 1
ATOM 2526 N N . ALA A 1 324 ? 1.944 -23.346 -23.825 1.00 60.53 324 ALA A N 1
ATOM 2527 C CA . ALA A 1 324 ? 2.504 -21.999 -23.796 1.00 60.53 324 ALA A CA 1
ATOM 2528 C C . ALA A 1 324 ? 3.895 -21.936 -23.138 1.00 60.53 324 ALA A C 1
ATOM 2530 O O . ALA A 1 324 ? 4.534 -20.882 -23.168 1.00 60.53 324 ALA A O 1
ATOM 2531 N N . ALA A 1 325 ? 4.372 -23.028 -22.528 1.00 52.91 325 ALA A N 1
ATOM 2532 C CA . ALA A 1 325 ? 5.707 -23.070 -21.951 1.00 52.91 325 ALA A CA 1
ATOM 2533 C C . ALA A 1 325 ? 6.769 -23.116 -23.071 1.00 52.91 325 ALA A C 1
ATOM 2535 O O . ALA A 1 325 ? 6.623 -23.892 -24.018 1.00 52.91 325 ALA A O 1
ATOM 2536 N N . PRO A 1 326 ? 7.843 -22.307 -22.992 1.00 53.84 326 PRO A N 1
ATOM 2537 C CA . PRO A 1 326 ? 8.931 -22.387 -23.957 1.00 53.84 326 PRO A CA 1
ATOM 2538 C C . PRO A 1 326 ? 9.590 -23.776 -23.898 1.00 53.84 326 PRO A C 1
ATOM 2540 O O . PRO A 1 326 ? 9.738 -24.322 -22.800 1.00 53.84 326 PRO A O 1
ATOM 2543 N N . PRO A 1 327 ? 9.993 -24.351 -25.047 1.00 58.81 327 PRO A N 1
ATOM 2544 C CA . PRO A 1 327 ? 10.638 -25.656 -25.084 1.00 58.81 327 PRO A CA 1
ATOM 2545 C C . PRO A 1 327 ? 11.912 -25.629 -24.236 1.00 58.81 327 PRO A C 1
ATOM 2547 O O . PRO A 1 327 ? 12.793 -24.793 -24.437 1.00 58.81 327 PRO A O 1
ATOM 2550 N N . THR A 1 328 ? 12.003 -26.533 -23.264 1.00 58.94 328 THR A N 1
ATOM 2551 C CA . THR A 1 328 ? 13.231 -26.747 -22.497 1.00 58.94 328 THR A CA 1
ATOM 2552 C C . THR A 1 328 ? 14.140 -27.710 -23.247 1.00 58.94 328 THR A C 1
ATOM 2554 O O . THR A 1 328 ? 13.654 -28.615 -23.929 1.00 58.94 328 THR A O 1
ATOM 2557 N N . SER A 1 329 ? 15.455 -27.550 -23.097 1.00 53.69 329 SER A N 1
ATOM 2558 C CA . SER A 1 329 ? 16.423 -28.514 -23.621 1.00 53.69 329 SER A CA 1
ATOM 2559 C C . SER A 1 329 ? 16.079 -29.936 -23.150 1.00 53.69 329 SER A C 1
ATOM 2561 O O . SER A 1 329 ? 15.658 -30.104 -22.000 1.00 53.69 329 SER A O 1
ATOM 2563 N N . PRO A 1 330 ? 16.230 -30.959 -24.008 1.00 57.31 330 PRO A N 1
ATOM 2564 C CA . PRO A 1 330 ? 15.982 -32.341 -23.619 1.00 57.31 330 PRO A CA 1
ATOM 2565 C C . PRO A 1 330 ? 16.887 -32.744 -22.450 1.00 57.31 330 PRO A C 1
ATOM 2567 O O . PRO A 1 330 ? 18.026 -32.284 -22.340 1.00 57.31 330 PRO A O 1
ATOM 2570 N N . PHE A 1 331 ? 16.382 -33.619 -21.579 1.00 50.59 331 PHE A N 1
ATOM 2571 C CA . PHE A 1 331 ? 17.194 -34.235 -20.534 1.00 50.59 331 PHE A CA 1
ATOM 2572 C C . PHE A 1 331 ? 18.343 -35.009 -21.190 1.00 50.59 331 PHE A C 1
ATOM 2574 O O . PHE A 1 331 ? 18.104 -35.958 -21.934 1.00 50.59 331 PHE A O 1
ATOM 2581 N N . VAL A 1 332 ? 19.584 -34.603 -20.919 1.00 53.59 332 VAL A N 1
ATOM 2582 C CA . VAL A 1 332 ? 20.776 -35.350 -21.334 1.00 53.59 332 VAL A CA 1
ATOM 2583 C C . VAL A 1 332 ? 21.127 -36.317 -20.211 1.00 53.59 332 VAL A C 1
ATOM 2585 O O . VAL A 1 332 ? 21.184 -35.922 -19.042 1.00 53.59 332 VAL A O 1
ATOM 2588 N N . ALA A 1 333 ? 21.330 -37.591 -20.545 1.00 51.06 333 ALA A N 1
ATOM 2589 C CA . ALA A 1 333 ? 21.766 -38.577 -19.568 1.00 51.06 333 ALA A CA 1
ATOM 2590 C C . ALA A 1 333 ? 23.118 -38.158 -18.970 1.00 51.06 333 ALA A C 1
ATOM 2592 O O . ALA A 1 333 ? 24.015 -37.697 -19.678 1.00 51.06 333 ALA A O 1
ATOM 2593 N N . VAL A 1 334 ? 23.272 -38.321 -17.653 1.00 46.41 334 VAL A N 1
ATOM 2594 C CA . VAL A 1 334 ? 24.542 -38.039 -16.974 1.00 46.41 334 VAL A CA 1
ATOM 2595 C C . VAL A 1 334 ? 25.620 -38.947 -17.574 1.00 46.41 334 VAL A C 1
ATOM 2597 O O . VAL A 1 334 ? 25.574 -40.158 -17.386 1.00 46.41 334 VAL A O 1
ATOM 2600 N N . GLY A 1 335 ? 26.572 -38.354 -18.298 1.00 54.41 335 GLY A N 1
ATOM 2601 C CA . GLY A 1 335 ? 27.668 -39.068 -18.963 1.00 54.41 335 GLY A CA 1
ATOM 2602 C C . GLY A 1 335 ? 27.639 -39.024 -20.493 1.00 54.41 335 GLY A C 1
ATOM 2603 O O . GLY A 1 335 ? 28.644 -39.377 -21.104 1.00 54.41 335 GLY A O 1
ATOM 2604 N N . 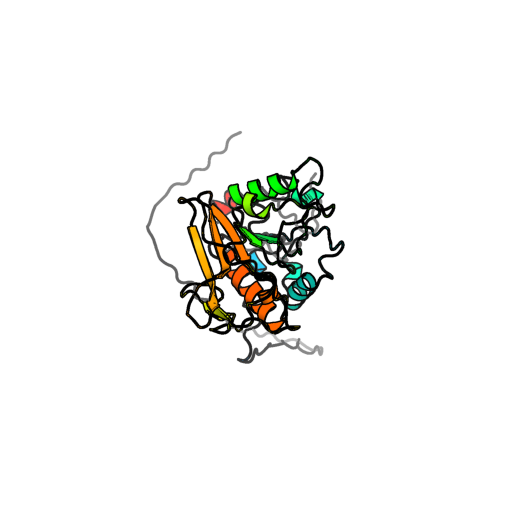GLU A 1 336 ? 26.559 -38.548 -21.121 1.00 48.50 336 GLU A N 1
ATOM 2605 C CA . GLU A 1 336 ? 26.577 -38.268 -22.560 1.00 48.50 336 GLU A CA 1
ATOM 2606 C C . GLU A 1 336 ? 27.089 -36.845 -22.844 1.00 48.50 336 GLU A C 1
ATOM 2608 O O . GLU A 1 336 ? 26.673 -35.891 -22.177 1.00 48.50 336 GLU A O 1
ATOM 2613 N N . PRO A 1 337 ? 27.993 -36.661 -23.825 1.00 49.16 337 PRO A N 1
ATOM 2614 C CA . PRO A 1 337 ? 28.425 -35.333 -24.233 1.00 49.16 337 PRO A CA 1
ATOM 2615 C C . PRO A 1 337 ? 27.241 -34.558 -24.824 1.00 49.16 337 PRO A C 1
ATOM 2617 O O . PRO A 1 337 ? 26.493 -35.085 -25.649 1.00 49.16 337 PRO A O 1
ATOM 2620 N N . LEU A 1 338 ? 27.095 -33.290 -24.421 1.00 48.25 338 LEU A N 1
ATOM 2621 C CA . LEU A 1 338 ? 26.169 -32.346 -25.048 1.00 48.25 338 LEU A CA 1
ATOM 2622 C C . LEU A 1 338 ? 26.474 -32.304 -26.549 1.00 48.25 338 LEU A C 1
ATOM 2624 O O . LEU A 1 338 ? 27.533 -31.826 -26.957 1.00 48.25 338 LEU A O 1
ATOM 2628 N N . ARG A 1 339 ? 25.570 -32.850 -27.368 1.00 52.88 339 ARG A N 1
ATOM 2629 C CA . ARG A 1 339 ? 25.660 -32.703 -28.821 1.00 52.88 339 ARG A CA 1
ATOM 2630 C C . ARG A 1 339 ? 25.384 -31.234 -29.141 1.00 52.88 339 ARG A C 1
ATOM 2632 O O . ARG A 1 339 ? 24.335 -30.726 -28.750 1.00 52.88 339 ARG A O 1
ATOM 2639 N N . ALA A 1 340 ? 26.382 -30.588 -29.744 1.00 46.12 340 ALA A N 1
ATOM 2640 C CA . ALA A 1 340 ? 26.372 -29.178 -30.124 1.00 46.12 340 ALA A CA 1
ATOM 2641 C C . ALA A 1 340 ? 25.268 -28.847 -31.133 1.00 46.12 340 ALA A C 1
ATOM 2643 O O . ALA A 1 340 ? 24.955 -29.732 -31.967 1.00 46.12 340 ALA A O 1
#

Radius of gyration: 26.62 Å; chains: 1; bounding box: 49×84×68 Å

Secondary structure (DSSP, 8-state):
--------------------------------------PPP--------S----GGG-TTGGGGTT-EEE--BTTBS-TTTSHHHHHHHHTT-GGGEEEPPHHHHH-TTTSSTTT-SEEEE--SSB--S-SSSTTHHHHHHHHHHHTT-EEEE--SSSSTTSB-TTS-B--GGGGGT--B-TT-BSS--TT--EEEEE-TT-TTTTTS-SSEEPPPBTTB---B--B-S---TTSEEEEEEEEEETT--EEEEEEEEEE-TTS-EEEEE-GGGGSSHHHHHHHHHHHHHHHHTTPPPPPP----S--SSPPP--S-TTSHHHHTSPPPPPPPPTTS----

Sequence (340 aa):
MNADIRHRFPLRGPRVAACRVVTWLTLLGLCVGVGLLAAPPRVFAAERGAGERSALDLFPIPLFSGRIAVLPDPAHTDLKRSRMGQTLQALDLERHVVYLTPDQLVDPEMFHPRRFPVALHLCGEMYWQTVREPEDGDAALRRYLAEGGRLLVLPYGPLPFCYNERHGAVTSAGKFGMRMGAGAFGDPPADRQFALRHHADGPLLSALPDPVPFPARGEADQRWRPINGSVDPSDRYRPWLSLYDDTGRSYGEGAAAIEFRAGGRLVYVWASLLVRDDQCAAVLQAVLQYALAELTPPPTRLTCVRTPAPPMLDGWLDDRTWRAAPPTSPFVAVGEPLRA

Foldseek 3Di:
DDDDDDDDDDDDDDDDDDDDDDDDDDDDDDDDDDDDDDDDPPDPPPPDDPDDPPLVVLPPQVLQAQQEEEADELVDPDVCPPPVVVLCVVSVNNRRYDYDDLVLLLDPVRQACVRHLHYEHAYAQEHALDDPDHRSNLVSLQRRQLQQHEYEYQYLYQHHPQAYSVRDGDSCCVSNQFDKDQLWDQAPDPVKFKWKAFDPPALCPVQADGTHGQDDPPLGRNGDIATAPPGDPLKDKAATIWMAIPVRDTSHGQWIKIQHNSNGIYIHHGNSLCSDSSSVSSVVSSVVCVSCPPDDRQPDDDDDPDDPDPDDDPDDCPDPNNVPDDDDDDDDPVPDDDDD